Protein AF-A0A7X3MLI5-F1 (afdb_monomer_lite)

Foldseek 3Di:
DDDPVVVVLQVVCAPDDDDRDDDPVSVVVDDDDDDDPVVVVVVVVVVVVVVVVVVVVVVVVVVVVVVVLVCCVCDLVVVDDDPPDDDDDDDDDPCVFKDFFFPAWDPDLVVFFAWFFDFPQPAIDTDPDPDPPVPVFIKTFGAAQKKKAQQVCLLRVRIHGQHPVRHRHMYGPSITIIHGPVVVDDSVSVSSSSRDNVNSVVPPD

Structure (mmCIF, N/CA/C/O backbone):
data_AF-A0A7X3MLI5-F1
#
_entry.id   AF-A0A7X3MLI5-F1
#
loop_
_atom_site.group_PDB
_atom_site.id
_atom_site.type_symbol
_atom_site.label_atom_id
_atom_site.label_alt_id
_atom_site.label_comp_id
_atom_site.label_asym_id
_atom_site.label_entity_id
_atom_site.label_seq_id
_atom_site.pdbx_PDB_ins_code
_atom_site.Cartn_x
_atom_site.Cartn_y
_atom_site.Cartn_z
_atom_site.occupancy
_atom_site.B_iso_or_equiv
_atom_site.auth_seq_id
_atom_site.auth_comp_id
_atom_site.auth_asym_id
_atom_site.auth_atom_id
_atom_site.pdbx_PDB_model_num
ATOM 1 N N . MET A 1 1 ? -9.744 6.515 27.485 1.00 49.81 1 MET A N 1
ATOM 2 C CA . MET A 1 1 ? -8.519 7.129 28.062 1.00 49.81 1 MET A CA 1
ATOM 3 C C . MET A 1 1 ? -8.921 8.015 29.229 1.00 49.81 1 MET A C 1
ATOM 5 O O . MET A 1 1 ? -9.956 8.658 29.139 1.00 49.81 1 MET A O 1
ATOM 9 N N . LEU A 1 2 ? -8.119 8.064 30.294 1.00 66.19 2 LEU A N 1
ATOM 10 C CA . LEU A 1 2 ? -8.339 8.978 31.422 1.00 66.19 2 LEU A CA 1
ATOM 11 C C . LEU A 1 2 ? -8.125 10.436 30.985 1.00 66.19 2 LEU A C 1
ATOM 13 O O . LEU A 1 2 ? -7.271 10.711 30.139 1.00 66.19 2 LEU A O 1
ATOM 17 N N . SER A 1 3 ? -8.886 11.375 31.552 1.00 74.75 3 SER A N 1
ATOM 18 C CA . SER A 1 3 ? -8.759 12.794 31.201 1.00 74.75 3 SER A CA 1
ATOM 19 C C . SER A 1 3 ? -7.379 13.344 31.591 1.00 74.75 3 SER A C 1
ATOM 21 O O . SER A 1 3 ? -6.780 12.926 32.585 1.00 74.75 3 SER A O 1
ATOM 23 N N . LYS A 1 4 ? -6.870 14.332 30.838 1.00 75.94 4 LYS A N 1
ATOM 24 C CA . LYS A 1 4 ? -5.604 15.020 31.170 1.00 75.94 4 LYS A CA 1
ATOM 25 C C . LYS A 1 4 ? -5.640 15.656 32.564 1.00 75.94 4 LYS A C 1
ATOM 27 O O . LYS A 1 4 ? -4.606 15.740 33.219 1.00 75.94 4 LYS A O 1
ATOM 32 N N . TYR A 1 5 ? -6.822 16.087 33.006 1.00 75.94 5 TYR A N 1
ATOM 33 C CA . TYR A 1 5 ? -7.050 16.630 34.342 1.00 75.94 5 TYR A CA 1
ATOM 34 C C . TYR A 1 5 ? -6.842 15.560 35.420 1.00 75.94 5 TYR A C 1
ATOM 36 O O . TYR A 1 5 ? -6.011 15.740 36.308 1.00 75.94 5 TYR A O 1
ATOM 44 N N . PHE A 1 6 ? -7.499 14.403 35.275 1.00 77.56 6 PHE A N 1
ATOM 45 C CA . PHE A 1 6 ? -7.319 13.274 36.186 1.00 77.56 6 PHE A CA 1
ATOM 46 C C . PHE A 1 6 ? -5.865 12.797 36.211 1.00 77.56 6 PHE A C 1
ATOM 48 O O . PHE A 1 6 ? -5.309 12.560 37.277 1.00 77.56 6 PHE A O 1
ATOM 55 N N . TYR A 1 7 ? -5.220 12.715 35.046 1.00 76.38 7 TYR A N 1
ATOM 56 C CA . TYR A 1 7 ? -3.832 12.273 34.942 1.00 76.38 7 TYR A CA 1
ATOM 57 C C . TYR A 1 7 ? -2.850 13.222 35.649 1.00 76.38 7 TYR A C 1
ATOM 59 O O . TYR A 1 7 ? -1.966 12.759 36.365 1.00 76.38 7 TYR A O 1
ATOM 67 N N . LYS A 1 8 ? -3.024 14.547 35.517 1.00 76.75 8 LYS A N 1
ATOM 68 C CA . LYS A 1 8 ? -2.218 15.538 36.253 1.00 76.75 8 LYS A CA 1
ATOM 69 C C . LYS A 1 8 ? -2.418 15.431 37.764 1.00 76.75 8 LYS A C 1
ATOM 71 O O . LYS A 1 8 ? -1.446 15.471 38.511 1.00 76.75 8 LYS A O 1
ATOM 76 N N . GLN A 1 9 ? -3.660 15.256 38.202 1.00 74.94 9 GLN A N 1
ATOM 77 C CA . GLN A 1 9 ? -3.994 15.123 39.616 1.00 74.94 9 GLN A CA 1
ATOM 78 C C . GLN A 1 9 ? -3.431 13.809 40.202 1.00 74.94 9 GLN A C 1
ATOM 80 O O . GLN A 1 9 ? -2.830 13.809 41.271 1.00 74.94 9 GLN A O 1
ATOM 85 N N . ALA A 1 10 ? -3.507 12.706 39.449 1.00 74.44 10 ALA A N 1
ATOM 86 C CA . ALA A 1 10 ? -2.899 11.418 39.787 1.00 74.44 10 ALA A CA 1
ATOM 87 C C . ALA A 1 10 ? -1.369 11.486 39.909 1.00 74.44 10 ALA A C 1
ATOM 89 O O . ALA A 1 10 ? -0.787 10.877 40.805 1.00 74.44 10 ALA A O 1
ATOM 90 N N . GLN A 1 11 ? -0.712 12.235 39.018 1.00 74.00 11 GLN A N 1
ATOM 91 C CA . GLN A 1 11 ? 0.729 12.479 39.089 1.00 74.00 11 GLN A CA 1
ATOM 92 C C . GLN A 1 11 ? 1.110 13.350 40.287 1.00 74.00 11 GLN A C 1
ATOM 94 O O . GLN A 1 11 ? 2.097 13.049 40.946 1.00 74.00 11 GLN A O 1
ATOM 99 N N . ALA A 1 12 ? 0.326 14.385 40.600 1.00 71.19 12 ALA A N 1
ATOM 100 C CA . ALA A 1 12 ? 0.564 15.243 41.759 1.00 71.19 12 ALA A CA 1
ATOM 101 C C . ALA A 1 12 ? 0.444 14.481 43.092 1.00 71.19 12 ALA A C 1
ATOM 103 O O . ALA A 1 12 ? 1.209 14.743 44.016 1.00 71.19 12 ALA A O 1
ATOM 104 N N . CYS A 1 13 ? -0.471 13.509 43.185 1.00 67.75 13 CYS A N 1
ATOM 105 C CA . CYS A 1 13 ? -0.603 12.646 44.363 1.00 67.75 13 CYS A CA 1
ATOM 106 C C . CYS A 1 13 ? 0.516 11.595 44.470 1.00 67.75 13 CYS A C 1
ATOM 108 O O . CYS A 1 13 ? 0.837 11.145 45.567 1.00 67.75 13 CYS A O 1
ATOM 110 N N . SER A 1 14 ? 1.142 11.207 43.355 1.00 66.75 14 SER A N 1
ATOM 111 C CA . SER A 1 14 ? 2.173 10.172 43.351 1.00 66.75 14 SER A CA 1
ATOM 112 C C . SER A 1 14 ? 3.578 10.773 43.429 1.00 66.75 14 SER A C 1
ATOM 114 O O . SER A 1 14 ? 4.184 11.117 42.420 1.00 66.75 14 SER A O 1
ATOM 116 N N . MET A 1 15 ? 4.149 10.844 44.634 1.00 58.06 15 MET A N 1
ATOM 117 C CA . MET A 1 15 ? 5.501 11.381 44.892 1.00 58.06 15 MET A CA 1
ATOM 118 C C . MET A 1 15 ? 6.668 10.549 44.283 1.00 58.06 15 MET A C 1
ATOM 120 O O . MET A 1 15 ? 7.804 10.660 44.740 1.00 58.06 15 MET A O 1
ATOM 124 N N . ARG A 1 16 ? 6.440 9.671 43.288 1.00 57.25 16 ARG A N 1
ATOM 125 C CA . ARG A 1 16 ? 7.463 8.782 42.689 1.00 57.25 16 ARG A CA 1
ATOM 126 C C . ARG A 1 16 ? 7.470 8.832 41.155 1.00 57.25 16 ARG A C 1
ATOM 128 O O . ARG A 1 16 ? 6.443 8.739 40.495 1.00 57.25 16 ARG A O 1
ATOM 135 N N . THR A 1 17 ? 8.671 8.888 40.584 1.00 59.88 17 THR A N 1
ATOM 136 C CA . THR A 1 17 ? 8.993 9.373 39.227 1.00 59.88 17 THR A CA 1
ATOM 137 C C . THR A 1 17 ? 8.806 8.403 38.045 1.00 59.88 17 THR A C 1
ATOM 139 O O . THR A 1 17 ? 9.172 8.770 36.932 1.00 59.88 17 THR A O 1
ATOM 142 N N . LYS A 1 18 ? 8.247 7.189 38.203 1.00 59.50 18 LYS A N 1
ATOM 143 C CA . LYS A 1 18 ? 8.126 6.236 37.063 1.00 59.50 18 LYS A CA 1
ATOM 144 C C . LYS A 1 18 ? 6.767 5.567 36.832 1.00 59.50 18 LYS A C 1
ATOM 146 O O . LYS A 1 18 ? 6.505 5.176 35.702 1.00 59.50 18 LYS A O 1
ATOM 151 N N . MET A 1 19 ? 5.898 5.446 37.836 1.00 62.03 19 MET A N 1
ATOM 152 C CA . MET A 1 19 ? 4.533 4.933 37.647 1.00 62.03 19 MET A CA 1
ATOM 153 C C . MET A 1 19 ? 3.619 5.537 38.722 1.00 62.03 19 MET A C 1
ATOM 155 O O . MET A 1 19 ? 3.811 5.212 39.898 1.00 62.03 19 MET A O 1
ATOM 159 N N . PRO A 1 20 ? 2.662 6.413 38.366 1.00 65.06 20 PRO A N 1
ATOM 160 C CA . PRO A 1 20 ? 1.783 7.022 39.349 1.00 65.06 20 PRO A CA 1
ATOM 161 C C . PRO A 1 20 ? 0.882 5.952 39.979 1.00 65.06 20 PRO A C 1
ATOM 163 O O . PRO A 1 20 ? 0.095 5.299 39.297 1.00 65.06 20 PRO A O 1
ATOM 166 N N . LYS A 1 21 ? 1.025 5.750 41.288 1.00 71.88 21 LYS A N 1
ATOM 167 C CA . LYS A 1 21 ? 0.107 4.967 42.124 1.00 71.88 21 LYS A CA 1
ATOM 168 C C . LYS A 1 21 ? -0.805 5.929 42.879 1.00 71.88 21 LYS A C 1
ATOM 170 O O . LYS A 1 21 ? -0.294 6.882 43.459 1.00 71.88 21 LYS A O 1
ATOM 175 N N . ILE A 1 22 ? -2.106 5.643 42.877 1.00 77.56 22 ILE A N 1
ATOM 176 C CA . ILE A 1 22 ? -3.127 6.332 43.675 1.00 77.56 22 ILE A CA 1
ATOM 177 C C . ILE A 1 22 ? -3.644 5.346 44.725 1.00 77.56 22 ILE A C 1
ATOM 179 O O . ILE A 1 22 ? -4.036 4.230 44.377 1.00 77.56 22 ILE A O 1
ATOM 183 N N . ASN A 1 23 ? -3.654 5.736 45.999 1.00 81.12 23 ASN A N 1
ATOM 184 C CA . ASN A 1 23 ? -4.314 4.963 47.056 1.00 81.12 23 ASN A CA 1
ATOM 185 C C . ASN A 1 23 ? -5.783 5.398 47.255 1.00 81.12 23 ASN A C 1
ATOM 187 O O . ASN A 1 23 ? -6.229 6.429 46.754 1.00 81.12 23 ASN A O 1
ATOM 191 N N . ARG A 1 24 ? -6.569 4.607 48.001 1.00 81.12 24 ARG A N 1
ATOM 192 C CA . ARG A 1 24 ? -8.007 4.872 48.217 1.00 81.12 24 ARG A CA 1
ATOM 193 C C . ARG A 1 24 ? -8.280 6.234 48.868 1.00 81.12 24 ARG A C 1
ATOM 195 O O . ARG A 1 24 ? -9.284 6.860 48.544 1.00 81.12 24 ARG A O 1
ATOM 202 N N . LYS A 1 25 ? -7.403 6.684 49.774 1.00 82.00 25 LYS A N 1
ATOM 203 C CA . LYS A 1 25 ? -7.537 7.984 50.448 1.00 82.00 25 LYS A CA 1
ATOM 204 C C . LYS A 1 25 ? -7.297 9.127 49.467 1.00 82.00 25 LYS A C 1
ATOM 206 O O . LYS A 1 25 ? -8.097 10.047 49.419 1.00 82.00 25 LYS A O 1
ATOM 211 N N . GLU A 1 26 ? -6.248 9.023 48.658 1.00 79.88 26 GLU A N 1
ATOM 212 C CA . GLU A 1 26 ? -5.908 9.987 47.612 1.00 79.88 26 GLU A CA 1
ATOM 213 C C . GLU A 1 26 ? -7.037 10.104 46.596 1.00 79.88 26 GLU A C 1
ATOM 215 O O . GLU A 1 26 ? -7.481 11.217 46.342 1.00 79.88 26 GLU A O 1
ATOM 220 N N . LEU A 1 27 ? -7.569 8.982 46.093 1.00 82.62 27 LEU A N 1
ATOM 221 C CA . LEU A 1 27 ? -8.688 8.979 45.141 1.00 82.62 27 LEU A CA 1
ATOM 222 C C . LEU A 1 27 ? -9.919 9.718 45.689 1.00 82.62 27 LEU A C 1
ATOM 224 O O . LEU A 1 27 ? -10.572 10.454 44.956 1.00 82.62 27 LEU A O 1
ATOM 228 N N . GLY A 1 28 ? -10.204 9.570 46.985 1.00 81.69 28 GLY A N 1
ATOM 229 C CA . GLY A 1 28 ? -11.314 10.258 47.650 1.00 81.69 28 GLY A CA 1
ATOM 230 C C . GLY A 1 28 ? -11.157 11.779 47.751 1.00 81.69 28 GLY A C 1
ATOM 231 O O . GLY A 1 28 ? -12.132 12.463 48.039 1.00 81.69 28 GLY A O 1
ATOM 232 N N . THR A 1 29 ? -9.964 12.329 47.502 1.00 82.69 29 THR A N 1
ATOM 233 C CA . THR A 1 29 ? -9.731 13.787 47.518 1.00 82.69 29 THR A CA 1
ATOM 234 C C . THR A 1 29 ? -9.978 14.457 46.163 1.00 82.69 29 THR A C 1
ATOM 236 O O . THR A 1 29 ? -9.938 15.685 46.060 1.00 82.69 29 THR A O 1
ATOM 239 N N . PHE A 1 30 ? -10.238 13.674 45.110 1.00 82.88 30 PHE A N 1
ATOM 240 C CA . PHE A 1 30 ? -10.459 14.198 43.767 1.00 82.88 30 PHE A CA 1
ATOM 241 C C . PHE A 1 30 ? -11.829 14.868 43.698 1.00 82.88 30 PHE A C 1
ATOM 243 O O . PHE A 1 30 ? -12.868 14.221 43.816 1.00 82.88 30 PHE A O 1
ATOM 250 N N . LYS A 1 31 ? -11.826 16.179 43.459 1.00 81.75 31 LYS A N 1
ATOM 251 C CA . LYS A 1 31 ? -13.051 16.923 43.175 1.00 81.75 31 LYS A CA 1
ATOM 252 C C . LYS A 1 31 ? -13.537 16.565 41.773 1.00 81.75 31 LYS A C 1
ATOM 254 O O . LYS A 1 31 ? -12.777 16.653 40.809 1.00 81.75 31 LYS A O 1
ATOM 259 N N . VAL A 1 32 ? -14.804 16.185 41.673 1.00 83.88 32 VAL A N 1
ATOM 260 C CA . VAL A 1 32 ? -15.495 15.915 40.410 1.00 83.88 32 VAL A CA 1
ATOM 261 C C . VAL A 1 32 ? -16.648 16.897 40.249 1.00 83.88 32 VAL A C 1
ATOM 263 O O . VAL A 1 32 ? -17.282 17.281 41.229 1.00 83.88 32 VAL A O 1
ATOM 266 N N . ILE A 1 33 ? -16.887 17.329 39.013 1.00 85.25 33 ILE A N 1
ATOM 267 C CA . ILE A 1 33 ? -18.057 18.135 38.662 1.00 85.25 33 ILE A CA 1
ATOM 268 C C . ILE A 1 33 ? -19.155 17.146 38.291 1.00 85.25 33 ILE A C 1
ATOM 270 O O . ILE A 1 33 ? -18.956 16.327 37.394 1.00 85.25 33 ILE A O 1
ATOM 274 N N . ILE A 1 34 ? -20.272 17.199 39.010 1.00 89.62 34 ILE A N 1
ATOM 275 C CA . ILE A 1 34 ? -21.405 16.293 38.825 1.00 89.62 34 ILE A CA 1
ATOM 276 C C . ILE A 1 34 ? -22.617 17.146 38.428 1.00 89.62 34 ILE A C 1
ATOM 278 O O . ILE A 1 34 ? -23.068 17.935 39.260 1.00 89.62 34 ILE A O 1
ATOM 282 N N . PRO A 1 35 ? -23.108 17.044 37.178 1.00 92.38 35 PRO A N 1
ATOM 283 C CA . PRO A 1 35 ? -24.344 17.703 36.762 1.00 92.38 35 PRO A CA 1
ATOM 284 C C . PRO A 1 35 ? -25.575 16.970 37.320 1.00 92.38 35 PRO A C 1
ATOM 286 O O . PRO A 1 35 ? -25.447 15.943 37.990 1.00 92.38 35 PRO A O 1
ATOM 289 N N . GLU A 1 36 ? -26.780 17.472 37.054 1.00 96.88 36 GLU A N 1
ATOM 290 C CA . GLU A 1 36 ? -28.019 16.800 37.467 1.00 96.88 36 GLU A CA 1
ATOM 291 C C . GLU A 1 36 ? -28.162 15.412 36.822 1.00 96.88 36 GLU A C 1
ATOM 293 O O . GLU A 1 36 ? -27.619 15.150 35.748 1.00 96.88 36 GLU A O 1
ATOM 298 N N . ILE A 1 37 ? -28.894 14.509 37.483 1.00 96.50 37 ILE A N 1
ATOM 299 C CA . ILE A 1 37 ? -29.013 13.101 37.063 1.00 96.50 37 ILE A CA 1
ATOM 300 C C . ILE A 1 37 ? -29.520 12.991 35.617 1.00 96.50 37 ILE A C 1
ATOM 302 O O . ILE A 1 37 ? -28.946 12.241 34.831 1.00 96.50 37 ILE A O 1
ATOM 306 N N . GLU A 1 38 ? -30.513 13.793 35.227 1.00 97.19 38 GLU A N 1
ATOM 307 C CA . GLU A 1 38 ? -31.037 13.789 33.854 1.00 97.19 38 GLU A CA 1
ATOM 308 C C . GLU A 1 38 ? -29.981 14.171 32.806 1.00 97.19 38 GLU A C 1
ATOM 310 O O . GLU A 1 38 ? -29.957 13.629 31.697 1.00 97.19 38 GLU A O 1
ATOM 315 N N . GLU A 1 39 ? -29.099 15.119 33.131 1.00 95.75 39 GLU A N 1
ATOM 316 C CA . GLU A 1 39 ? -28.009 15.515 32.243 1.00 95.75 39 GLU A CA 1
ATOM 317 C C . GLU A 1 39 ? -26.950 14.408 32.165 1.00 95.75 39 GLU A C 1
ATOM 319 O O . GLU A 1 39 ? -26.476 14.096 31.072 1.00 95.75 39 GLU A O 1
ATOM 324 N N . GLN A 1 40 ? -26.636 13.749 33.286 1.00 95.31 40 GLN A N 1
ATOM 325 C CA . GLN A 1 40 ? -25.733 12.593 33.300 1.00 95.31 40 GLN A CA 1
ATOM 326 C C . GLN A 1 40 ? -26.249 11.459 32.410 1.00 95.31 40 GLN A C 1
ATOM 328 O O . GLN A 1 40 ? -25.479 10.914 31.620 1.00 95.31 40 GLN A O 1
ATOM 333 N N . GLU A 1 41 ? -27.539 11.126 32.493 1.00 96.88 41 GLU A N 1
ATOM 334 C CA . GLU A 1 41 ? -28.160 10.085 31.669 1.00 96.88 41 GLU A CA 1
ATOM 335 C C . GLU A 1 41 ? -28.108 10.436 30.179 1.00 96.88 41 GLU A C 1
ATOM 337 O O . GLU A 1 41 ? -27.726 9.599 29.359 1.00 96.88 41 GLU A O 1
ATOM 342 N N . LYS A 1 42 ? -28.409 11.691 29.816 1.00 97.19 42 LYS A N 1
ATOM 343 C CA . LYS A 1 42 ? -28.311 12.173 28.427 1.00 97.19 42 LYS A CA 1
ATOM 344 C C . LYS A 1 42 ? -26.876 12.128 27.903 1.00 97.19 42 LYS A C 1
ATOM 346 O O . LYS A 1 42 ? -26.657 11.690 26.771 1.00 97.19 42 LYS A O 1
ATOM 351 N N . ILE A 1 43 ? -25.900 12.553 28.710 1.00 95.50 43 ILE A N 1
ATOM 352 C CA . ILE A 1 43 ? -24.474 12.473 28.364 1.00 95.50 43 ILE A CA 1
ATOM 353 C C . ILE A 1 43 ? -24.066 11.010 28.177 1.00 95.50 43 ILE A C 1
ATOM 355 O O . ILE A 1 43 ? -23.449 10.681 27.164 1.00 95.50 43 ILE A O 1
ATOM 359 N N . ASN A 1 44 ? -24.435 10.131 29.112 1.00 95.81 44 ASN A N 1
ATOM 360 C CA . ASN A 1 44 ? -24.099 8.714 29.049 1.00 95.81 44 ASN A CA 1
ATOM 361 C C . ASN A 1 44 ? -24.695 8.054 27.802 1.00 95.81 44 ASN A C 1
ATOM 363 O O . ASN A 1 44 ? -23.964 7.452 27.025 1.00 95.81 44 ASN A O 1
ATOM 367 N N . MET A 1 45 ? -25.987 8.263 27.537 1.00 97.25 45 MET A N 1
ATOM 368 C CA . MET A 1 45 ? -26.662 7.747 26.344 1.00 97.25 45 MET A CA 1
ATOM 369 C C . MET A 1 45 ? -25.990 8.229 25.048 1.00 97.25 45 MET A C 1
ATOM 371 O O . MET A 1 45 ? -25.825 7.457 24.099 1.00 97.25 45 MET A O 1
ATOM 375 N N . CYS A 1 46 ? -25.579 9.499 24.995 1.00 97.06 46 CYS A N 1
ATOM 376 C CA . CYS A 1 46 ? -24.843 10.045 23.858 1.00 97.06 46 CYS A CA 1
ATOM 377 C C . CYS A 1 46 ? -23.501 9.318 23.664 1.00 97.06 46 CYS A C 1
ATOM 379 O O . CYS A 1 46 ? -23.217 8.836 22.566 1.00 97.06 46 CYS A O 1
ATOM 381 N N . LEU A 1 47 ? -22.701 9.177 24.725 1.00 96.69 47 LEU A N 1
ATOM 382 C CA . LEU A 1 47 ? -21.400 8.502 24.673 1.00 96.69 47 LEU A CA 1
ATOM 383 C C . LEU A 1 47 ? -21.528 7.013 24.322 1.00 96.69 47 LEU A C 1
ATOM 385 O O . LEU A 1 47 ? -20.824 6.543 23.431 1.00 96.69 47 LEU A O 1
ATOM 389 N N . GLU A 1 48 ? -22.479 6.299 24.926 1.00 97.19 48 GLU A N 1
ATOM 390 C CA . GLU A 1 48 ? -22.781 4.898 24.607 1.00 97.19 48 GLU A CA 1
ATOM 391 C C . GLU A 1 48 ? -23.179 4.719 23.138 1.00 97.19 48 GLU A C 1
ATOM 393 O O . GLU A 1 48 ? -22.775 3.756 22.479 1.00 97.19 48 GLU A O 1
ATOM 398 N N . THR A 1 49 ? -23.939 5.672 22.590 1.00 97.62 49 THR A N 1
ATOM 399 C CA . THR A 1 49 ? -24.305 5.669 21.171 1.00 97.62 49 THR A CA 1
ATOM 400 C C . THR A 1 49 ? -23.061 5.769 20.287 1.00 97.62 49 THR A C 1
ATOM 402 O O . THR A 1 49 ? -22.926 5.000 19.332 1.00 97.62 49 THR A O 1
ATOM 405 N N . TYR A 1 50 ? -22.121 6.661 20.608 1.00 97.81 50 TYR A N 1
ATOM 406 C CA . TYR A 1 50 ? -20.866 6.785 19.861 1.00 97.81 50 TYR A CA 1
ATOM 407 C C . TYR A 1 50 ? -19.967 5.555 20.004 1.00 97.81 50 TYR A C 1
ATOM 409 O O . TYR A 1 50 ? -19.419 5.095 19.000 1.00 97.81 50 TYR A O 1
ATOM 417 N N . ASP A 1 51 ? -19.867 4.971 21.198 1.00 97.56 51 ASP A N 1
ATOM 418 C CA . ASP A 1 51 ? -19.117 3.730 21.410 1.00 97.56 51 ASP A CA 1
ATOM 419 C C . ASP A 1 51 ? -19.691 2.586 20.563 1.00 97.56 51 ASP A C 1
ATOM 421 O O . ASP A 1 51 ? -18.948 1.852 19.902 1.00 97.56 51 ASP A O 1
ATOM 425 N N . ARG A 1 52 ? -21.024 2.478 20.480 1.00 97.62 52 ARG A N 1
ATOM 426 C CA . ARG A 1 52 ? -21.692 1.509 19.603 1.00 97.62 52 ARG A CA 1
ATOM 427 C C . ARG A 1 52 ? -21.405 1.773 18.125 1.00 97.62 52 ARG A C 1
ATOM 429 O O . ARG A 1 52 ? -21.188 0.824 17.370 1.00 97.62 52 ARG A O 1
ATOM 436 N N . ILE A 1 53 ? -21.388 3.035 17.695 1.00 97.81 53 ILE A N 1
ATOM 437 C CA . ILE A 1 53 ? -21.041 3.404 16.314 1.00 97.81 53 ILE A CA 1
ATOM 438 C C . ILE A 1 53 ? -19.603 2.982 15.990 1.00 97.81 53 ILE A C 1
ATOM 440 O O . ILE A 1 53 ? -19.382 2.375 14.943 1.00 97.81 53 ILE A O 1
ATOM 444 N N . ILE A 1 54 ? -18.642 3.242 16.882 1.00 97.88 54 ILE A N 1
ATOM 445 C CA . ILE A 1 54 ? -17.238 2.840 16.704 1.00 97.88 54 ILE A CA 1
ATOM 446 C C . ILE A 1 54 ? -17.138 1.319 16.537 1.00 97.88 54 ILE A C 1
ATOM 448 O O . ILE A 1 54 ? -16.567 0.850 15.554 1.00 97.88 54 ILE A O 1
ATOM 452 N N . GLN A 1 55 ? -17.781 0.546 17.417 1.00 97.75 55 GLN A N 1
ATOM 453 C CA . GLN A 1 55 ? -17.789 -0.919 17.326 1.00 97.75 55 GLN A CA 1
ATOM 454 C C . GLN A 1 55 ? -18.383 -1.427 16.002 1.00 97.75 55 GLN A C 1
ATOM 456 O O . GLN A 1 55 ? -17.852 -2.354 15.385 1.00 97.75 55 GLN A O 1
ATOM 461 N N . LEU A 1 56 ? -19.481 -0.820 15.537 1.00 98.12 56 LEU A N 1
ATOM 462 C CA . LEU A 1 56 ? -20.099 -1.175 14.257 1.00 98.12 56 LEU A CA 1
ATOM 463 C C . LEU A 1 56 ? -19.190 -0.841 13.067 1.00 98.12 56 LEU A C 1
ATOM 465 O O . LEU A 1 56 ? -19.126 -1.620 12.112 1.00 98.12 56 LEU A O 1
ATOM 469 N N . LEU A 1 57 ? -18.482 0.289 13.115 1.00 98.12 57 LEU A N 1
ATOM 470 C CA . LEU A 1 57 ? -17.520 0.679 12.085 1.00 98.12 57 LEU A CA 1
ATOM 471 C C . LEU A 1 57 ? -16.315 -0.263 12.047 1.00 98.12 57 LEU A C 1
ATOM 473 O O . LEU A 1 57 ? -15.922 -0.676 10.956 1.00 98.12 57 LEU A O 1
ATOM 477 N N . ASP A 1 58 ? -15.785 -0.660 13.203 1.00 97.50 58 ASP A N 1
ATOM 478 C CA . ASP A 1 58 ? -14.682 -1.620 13.295 1.00 97.50 58 ASP A CA 1
ATOM 479 C C . ASP A 1 58 ? -15.080 -2.986 12.727 1.00 97.50 58 ASP A C 1
ATOM 481 O O . ASP A 1 58 ? -14.358 -3.558 11.904 1.00 97.50 58 ASP A O 1
ATOM 485 N N . LYS A 1 59 ? -16.279 -3.477 13.071 1.00 97.75 59 LYS A N 1
ATOM 486 C CA . LYS A 1 59 ? -16.825 -4.709 12.487 1.00 97.75 59 LYS A CA 1
ATOM 487 C C . LYS A 1 59 ? -16.971 -4.595 10.969 1.00 97.75 59 LYS A C 1
ATOM 489 O O . LYS A 1 59 ? -16.537 -5.478 10.234 1.00 97.75 59 LYS A O 1
ATOM 494 N N . LYS A 1 60 ? -17.533 -3.485 10.481 1.00 98.00 60 LYS A N 1
ATOM 495 C CA . LYS A 1 60 ? -17.703 -3.240 9.041 1.00 98.00 60 LYS A CA 1
ATOM 496 C C . LYS A 1 60 ? -16.359 -3.177 8.312 1.00 98.00 60 LYS A C 1
ATOM 498 O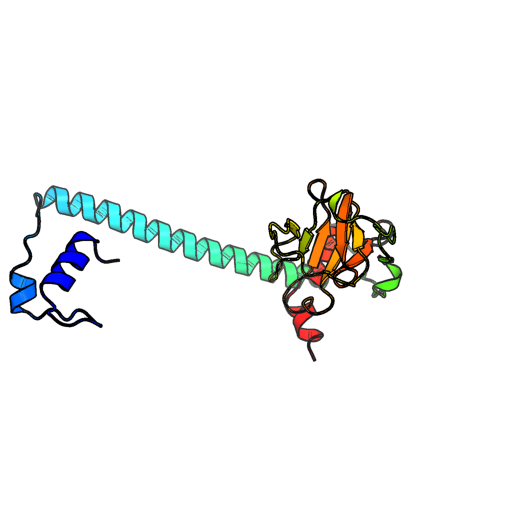 O . LYS A 1 60 ? -16.252 -3.672 7.190 1.00 98.00 60 LYS A O 1
ATOM 503 N N . LEU A 1 61 ? -15.338 -2.580 8.925 1.00 97.00 61 LEU A N 1
ATOM 504 C CA . LEU A 1 61 ? -13.988 -2.524 8.374 1.00 97.00 61 LEU A CA 1
ATOM 505 C C . LEU A 1 61 ? -13.392 -3.928 8.224 1.00 97.00 61 LEU A C 1
ATOM 507 O O . LEU A 1 61 ? -12.816 -4.235 7.177 1.00 97.00 61 LEU A O 1
ATOM 511 N N . GLU A 1 62 ? -13.552 -4.778 9.237 1.00 96.62 62 GLU A N 1
ATOM 512 C CA . GLU A 1 62 ? -13.081 -6.161 9.192 1.00 96.62 62 GLU A CA 1
ATOM 513 C C . GLU A 1 62 ? -13.823 -6.982 8.127 1.00 96.62 62 GLU A C 1
ATOM 515 O O . GLU A 1 62 ? -13.181 -7.617 7.287 1.00 96.62 62 GLU A O 1
ATOM 520 N N . ASP A 1 63 ? -15.151 -6.868 8.048 1.00 97.12 63 ASP A N 1
ATOM 521 C CA . ASP A 1 63 ? -15.957 -7.534 7.016 1.00 97.12 63 ASP A CA 1
ATOM 522 C C . ASP A 1 63 ? -15.501 -7.148 5.597 1.00 97.12 63 ASP A C 1
ATOM 524 O O . ASP A 1 63 ? -15.390 -7.993 4.704 1.00 97.12 63 ASP A O 1
ATOM 528 N N . VAL A 1 64 ? -15.208 -5.863 5.364 1.00 97.06 64 VAL A N 1
ATOM 529 C CA . VAL A 1 64 ? -14.708 -5.375 4.068 1.00 97.06 64 VAL A CA 1
ATOM 530 C C . VAL A 1 64 ? -13.317 -5.934 3.763 1.00 97.06 64 VAL A C 1
ATOM 532 O O . VAL A 1 64 ? -13.056 -6.340 2.626 1.00 97.06 64 VAL A O 1
ATOM 535 N N . ARG A 1 65 ? -12.420 -6.004 4.755 1.00 93.06 65 ARG A N 1
ATOM 536 C CA . ARG A 1 65 ? -11.082 -6.597 4.588 1.00 93.06 65 ARG A CA 1
ATOM 537 C C . ARG A 1 65 ? -11.164 -8.078 4.233 1.00 93.06 65 ARG A C 1
ATOM 539 O O . ARG A 1 65 ? -10.484 -8.514 3.301 1.00 93.06 65 ARG A O 1
ATOM 546 N N . GLN A 1 66 ? -12.025 -8.830 4.913 1.00 93.31 66 GLN A N 1
ATOM 547 C CA . GLN A 1 66 ? -12.245 -10.248 4.638 1.00 93.31 66 GLN A CA 1
ATOM 548 C C . GLN A 1 66 ? -12.844 -10.469 3.250 1.00 93.31 66 GLN A C 1
ATOM 550 O O . GLN A 1 66 ? -12.324 -11.285 2.488 1.00 93.31 66 GLN A O 1
ATOM 555 N N . LYS A 1 67 ? -13.859 -9.685 2.865 1.00 94.75 67 LYS A N 1
ATOM 556 C CA . LYS A 1 67 ? -14.435 -9.724 1.511 1.00 94.75 67 LYS A CA 1
ATOM 557 C C . LYS A 1 67 ? -13.389 -9.430 0.441 1.00 94.75 67 LYS A C 1
ATOM 559 O O . LYS A 1 67 ? -13.306 -10.168 -0.535 1.00 94.75 67 LYS A O 1
ATOM 564 N N . LYS A 1 68 ? -12.550 -8.405 0.632 1.00 91.75 68 LYS A N 1
ATOM 565 C CA . LYS A 1 68 ? -11.449 -8.090 -0.292 1.00 91.75 68 LYS A CA 1
ATOM 566 C C . LYS A 1 68 ? -10.482 -9.266 -0.430 1.00 91.75 68 LYS A C 1
ATOM 568 O O . LYS A 1 68 ? -10.122 -9.619 -1.550 1.00 91.75 68 LYS A O 1
ATOM 573 N N . LYS A 1 69 ? -10.070 -9.873 0.688 1.00 89.50 69 LYS A N 1
ATOM 574 C CA . LYS A 1 69 ? -9.168 -11.034 0.686 1.00 89.50 69 LYS A CA 1
ATOM 575 C C . LYS A 1 69 ? -9.793 -12.222 -0.044 1.00 89.50 69 LYS A C 1
ATOM 577 O O . LYS A 1 69 ? -9.153 -12.798 -0.917 1.00 89.50 69 LYS A O 1
ATOM 582 N N . TRP A 1 70 ? -11.045 -12.546 0.270 1.00 90.88 70 TRP A N 1
ATOM 583 C CA . TRP A 1 70 ? -11.780 -13.626 -0.381 1.00 90.88 70 TRP A CA 1
ATOM 584 C C . TRP A 1 70 ? -11.920 -13.384 -1.889 1.00 90.88 70 TRP A C 1
ATOM 586 O O . TRP A 1 70 ? -11.629 -14.279 -2.680 1.00 90.88 70 TRP A O 1
ATOM 596 N N . LEU A 1 71 ? -12.285 -12.168 -2.306 1.00 92.12 71 LEU A N 1
ATOM 597 C CA . LEU A 1 71 ? -12.375 -11.802 -3.721 1.00 92.12 71 LEU A CA 1
ATOM 598 C C . LEU A 1 71 ? -11.028 -11.947 -4.425 1.00 92.12 71 LEU A C 1
ATOM 600 O O . LEU A 1 71 ? -10.975 -12.557 -5.486 1.00 92.12 71 LEU A O 1
ATOM 604 N N . ALA A 1 72 ? -9.940 -11.450 -3.833 1.00 90.06 72 ALA A N 1
ATOM 605 C CA . ALA A 1 72 ? -8.605 -11.595 -4.407 1.00 90.06 72 ALA A CA 1
ATOM 606 C C . ALA A 1 72 ? -8.227 -13.075 -4.574 1.00 90.06 72 ALA A C 1
ATOM 608 O O . ALA A 1 72 ? -7.814 -13.479 -5.656 1.00 90.06 72 ALA A O 1
ATOM 609 N N . GLN A 1 73 ? -8.455 -13.902 -3.550 1.00 87.50 73 GLN A N 1
ATOM 610 C CA . GLN A 1 73 ? -8.173 -15.338 -3.607 1.00 87.50 73 GLN A CA 1
ATOM 611 C C . GLN A 1 73 ? -9.026 -16.086 -4.632 1.00 87.50 73 GLN A C 1
ATOM 613 O O . GLN A 1 73 ? -8.565 -17.090 -5.160 1.00 87.50 73 GLN A O 1
ATOM 618 N N . ASN A 1 74 ? -10.245 -15.631 -4.925 1.00 89.75 74 ASN A N 1
ATOM 619 C CA . ASN A 1 74 ? -11.115 -16.282 -5.905 1.00 89.75 74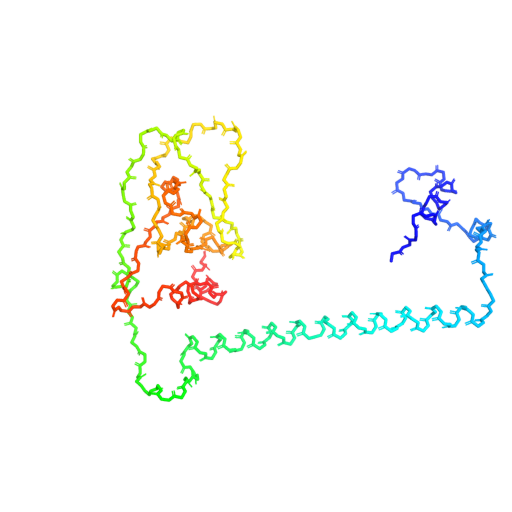 ASN A CA 1
ATOM 620 C C . ASN A 1 74 ? -10.875 -15.784 -7.336 1.00 89.75 74 ASN A C 1
ATOM 622 O O . ASN A 1 74 ? -10.881 -16.583 -8.267 1.00 89.75 74 ASN A O 1
ATOM 626 N N . LEU A 1 75 ? -10.676 -14.477 -7.515 1.00 91.44 75 LEU A N 1
ATOM 627 C CA . LEU A 1 75 ? -10.534 -13.856 -8.831 1.00 91.44 75 LEU A CA 1
ATOM 628 C C . LEU A 1 75 ? -9.113 -13.997 -9.380 1.00 91.44 75 LEU A C 1
ATOM 630 O O . LEU A 1 75 ? -8.953 -14.280 -10.561 1.00 91.44 75 LEU A O 1
ATOM 634 N N . LEU A 1 76 ? -8.082 -13.842 -8.540 1.00 89.06 76 LEU A N 1
ATOM 635 C CA . LEU A 1 76 ? -6.681 -13.913 -8.981 1.00 89.06 76 LEU A CA 1
ATOM 636 C C . LEU A 1 76 ? -6.144 -15.330 -9.147 1.00 89.06 76 LEU A C 1
ATOM 638 O O . LEU A 1 76 ? -5.029 -15.507 -9.618 1.00 89.06 76 LEU A O 1
ATOM 642 N N . THR A 1 77 ? -6.905 -16.335 -8.737 1.00 83.94 77 THR A N 1
ATOM 643 C CA . THR A 1 77 ? -6.580 -17.747 -8.977 1.00 83.94 77 THR A CA 1
ATOM 644 C C . THR A 1 77 ? -7.416 -18.332 -10.110 1.00 83.94 77 THR A C 1
ATOM 646 O O . THR A 1 77 ? -7.221 -19.482 -10.484 1.00 83.94 77 THR A O 1
ATOM 649 N N . GLY A 1 78 ? -8.380 -17.569 -10.633 1.00 85.00 78 GLY A N 1
ATOM 650 C CA . GLY A 1 78 ? -9.353 -18.061 -11.599 1.00 85.00 78 GLY A CA 1
ATOM 651 C C . GLY A 1 78 ? -10.416 -19.005 -11.021 1.00 85.00 78 GLY A C 1
ATOM 652 O O . GLY A 1 78 ? -11.270 -19.440 -11.791 1.00 85.00 78 GLY A O 1
ATOM 653 N N . ASN A 1 79 ? -10.427 -19.280 -9.705 1.00 86.19 79 ASN A N 1
ATOM 654 C CA . ASN A 1 79 ? -11.443 -20.113 -9.035 1.00 86.19 79 ASN A CA 1
ATOM 655 C C . ASN A 1 79 ? -12.871 -19.606 -9.277 1.00 86.19 79 ASN A C 1
ATOM 657 O O . ASN A 1 79 ? -13.810 -20.388 -9.414 1.00 86.19 79 ASN A O 1
ATOM 661 N N . ARG A 1 80 ? -13.042 -18.281 -9.326 1.00 89.00 80 ARG A N 1
ATOM 662 C CA . ARG A 1 80 ? -14.257 -17.637 -9.828 1.00 89.00 80 ARG A CA 1
ATOM 663 C C . ARG A 1 80 ? -13.896 -16.694 -10.956 1.00 89.00 80 ARG A C 1
ATOM 665 O O . ARG A 1 80 ? -12.893 -15.985 -10.902 1.00 89.00 80 ARG A O 1
ATOM 672 N N . ARG A 1 81 ? -14.757 -16.662 -11.966 1.00 89.75 81 ARG A N 1
ATOM 673 C CA . ARG A 1 81 ? -14.616 -15.801 -13.137 1.00 89.75 81 ARG A CA 1
ATOM 674 C C . ARG A 1 81 ? -15.725 -14.763 -13.139 1.00 89.75 81 ARG A C 1
ATOM 676 O O . ARG A 1 81 ? -16.819 -15.009 -12.634 1.00 89.75 81 ARG A O 1
ATOM 683 N N . LEU A 1 82 ? -15.418 -13.592 -13.684 1.00 92.12 82 LEU A N 1
ATOM 684 C CA . LEU A 1 82 ? -16.441 -12.602 -13.992 1.00 92.12 82 LEU A CA 1
ATOM 685 C C . LEU A 1 82 ? -17.350 -13.146 -15.105 1.00 92.12 82 LEU A C 1
ATOM 687 O O . LEU A 1 82 ? -16.935 -13.996 -15.898 1.00 92.12 82 LEU A O 1
ATOM 691 N N . LEU A 1 83 ? -18.590 -12.664 -15.152 1.00 92.25 83 LEU A N 1
ATOM 692 C CA . LEU A 1 83 ? -19.562 -13.087 -16.157 1.00 92.25 83 LEU A CA 1
ATOM 693 C C . LEU A 1 83 ? -19.025 -12.805 -17.573 1.00 92.25 83 LEU A C 1
ATOM 695 O O . LEU A 1 83 ? -18.474 -11.734 -17.817 1.00 92.25 83 LEU A O 1
ATOM 699 N N . GLY A 1 84 ? -19.166 -13.770 -18.484 1.00 92.38 84 GLY A N 1
ATOM 700 C CA . GLY A 1 84 ? -18.673 -13.676 -19.864 1.00 92.38 84 GLY A CA 1
ATOM 701 C C . GLY A 1 84 ? -17.215 -14.110 -20.075 1.00 92.38 84 GLY A C 1
ATOM 702 O O . GLY A 1 84 ? -16.762 -14.169 -21.215 1.00 92.38 84 GLY A O 1
ATOM 703 N N . PHE A 1 85 ? -16.471 -14.460 -19.018 1.00 91.38 85 PHE A N 1
ATOM 704 C CA . PHE A 1 85 ? -15.081 -14.918 -19.131 1.00 91.38 85 PHE A CA 1
ATOM 705 C C . PHE A 1 85 ? -14.964 -16.433 -18.945 1.00 91.38 85 PHE A C 1
ATOM 707 O O . PHE A 1 85 ? -14.943 -16.929 -17.819 1.00 91.38 85 PHE A O 1
ATOM 714 N N . HIS A 1 86 ? -14.810 -17.159 -20.054 1.00 86.88 86 HIS A N 1
ATOM 715 C CA . HIS A 1 86 ? -14.802 -18.630 -20.061 1.00 86.88 86 HIS A CA 1
ATOM 716 C C . HIS A 1 86 ? -13.449 -19.252 -20.432 1.00 86.88 86 HIS A C 1
ATOM 718 O O . HIS A 1 86 ? -13.202 -20.415 -20.125 1.00 86.88 86 HIS A O 1
ATOM 724 N N . SER A 1 87 ? -12.544 -18.487 -21.048 1.00 87.69 87 SER A N 1
ATOM 725 C CA . SER A 1 87 ? -11.237 -18.995 -21.473 1.00 87.69 87 SER A CA 1
ATOM 726 C C . SER A 1 87 ? -10.359 -19.391 -20.285 1.00 87.69 87 SER A C 1
ATOM 728 O O . SER A 1 87 ? -10.276 -18.664 -19.283 1.00 87.69 87 SER A O 1
ATOM 730 N N . ALA A 1 88 ? -9.661 -20.521 -20.414 1.00 87.25 88 ALA A N 1
ATOM 731 C CA . ALA A 1 88 ? -8.664 -20.959 -19.444 1.00 87.25 88 ALA A CA 1
ATOM 732 C C . ALA A 1 88 ? -7.539 -19.922 -19.308 1.00 87.25 88 ALA A C 1
ATOM 734 O O . ALA A 1 88 ? -7.169 -19.248 -20.274 1.00 87.25 88 ALA A O 1
ATOM 735 N N . TRP A 1 89 ? -7.012 -19.779 -18.093 1.00 90.38 89 TRP A N 1
ATOM 736 C CA . TRP A 1 89 ? -5.823 -18.966 -17.864 1.00 90.38 89 TRP A CA 1
ATOM 737 C C . TRP A 1 89 ? -4.596 -19.675 -18.420 1.00 90.38 89 TRP A C 1
ATOM 739 O O . TRP A 1 89 ? -4.508 -20.900 -18.386 1.00 90.38 89 TRP A O 1
ATOM 749 N N . LYS A 1 90 ? -3.658 -18.886 -18.942 1.00 90.00 90 LYS A N 1
ATOM 750 C CA . LYS A 1 90 ? -2.375 -19.373 -19.439 1.00 90.00 90 LYS A CA 1
ATOM 751 C C . LYS A 1 90 ? -1.292 -18.962 -18.457 1.00 90.00 90 LYS A C 1
ATOM 753 O O . LYS A 1 90 ? -1.235 -17.799 -18.059 1.00 90.00 90 LYS A O 1
ATOM 758 N N . GLU A 1 91 ? -0.437 -19.904 -18.087 1.00 90.19 91 GLU A N 1
ATOM 759 C CA . GLU A 1 91 ? 0.788 -19.582 -17.366 1.00 90.19 91 GLU A CA 1
ATOM 760 C C . GLU A 1 91 ? 1.799 -18.976 -18.342 1.00 90.19 91 GLU A C 1
ATOM 762 O O . GLU A 1 91 ? 2.013 -19.495 -19.437 1.00 90.19 91 GLU A O 1
ATOM 767 N N . VAL A 1 92 ? 2.395 -17.851 -17.953 1.00 92.62 92 VAL A N 1
ATOM 768 C CA . VAL A 1 92 ? 3.387 -17.112 -18.745 1.00 92.62 92 VAL A CA 1
ATOM 769 C C . VAL A 1 92 ? 4.543 -16.703 -17.843 1.00 92.62 92 VAL A C 1
ATOM 771 O O . VAL A 1 92 ? 4.362 -16.539 -16.630 1.00 92.62 92 VAL A O 1
ATOM 774 N N . PHE A 1 93 ? 5.738 -16.510 -18.402 1.00 93.31 93 PHE A N 1
ATOM 775 C CA . PHE A 1 93 ? 6.838 -15.968 -17.613 1.00 93.31 93 PHE A CA 1
ATOM 776 C C . PHE A 1 93 ? 6.708 -14.449 -17.497 1.00 93.31 93 PHE A C 1
ATOM 778 O O . PHE A 1 93 ? 6.283 -13.769 -18.425 1.00 93.31 93 PHE A O 1
ATOM 785 N N . ILE A 1 94 ? 7.155 -13.883 -16.369 1.00 92.62 94 ILE A N 1
ATOM 786 C CA . ILE A 1 94 ? 7.145 -12.422 -16.170 1.00 92.62 94 ILE A CA 1
ATOM 787 C C . ILE A 1 94 ? 7.905 -11.708 -17.298 1.00 92.62 94 ILE A C 1
ATOM 789 O O . ILE A 1 94 ? 7.433 -10.694 -17.794 1.00 92.62 94 ILE A O 1
ATOM 793 N N . LYS A 1 95 ? 9.034 -12.268 -17.756 1.00 94.31 95 LYS A N 1
ATOM 794 C CA . LYS A 1 95 ? 9.832 -11.727 -18.873 1.00 94.31 95 LYS A CA 1
ATOM 795 C C . LYS A 1 95 ? 9.057 -11.609 -20.197 1.00 94.31 95 LYS A C 1
ATOM 797 O O . LYS A 1 95 ? 9.479 -10.856 -21.067 1.00 94.31 95 LYS A O 1
ATOM 802 N N . ASP A 1 96 ? 7.966 -12.360 -20.350 1.00 94.88 96 ASP A N 1
ATOM 803 C CA . ASP A 1 96 ? 7.141 -12.343 -21.559 1.00 94.88 96 ASP A CA 1
ATOM 804 C C . ASP A 1 96 ? 6.108 -11.206 -21.503 1.00 94.88 96 ASP A C 1
ATOM 806 O O . ASP A 1 96 ? 5.657 -10.735 -22.541 1.00 94.88 96 ASP A O 1
ATOM 810 N N . VAL A 1 97 ? 5.763 -10.725 -20.299 1.00 96.31 97 VAL A N 1
ATOM 811 C CA . VAL A 1 97 ? 4.760 -9.665 -20.071 1.00 96.31 97 VAL A CA 1
ATOM 812 C C . VAL A 1 97 ? 5.362 -8.332 -19.626 1.00 96.31 97 VAL A C 1
ATOM 814 O O . VAL A 1 97 ? 4.660 -7.323 -19.596 1.00 96.31 97 VAL A O 1
ATOM 817 N N . VAL A 1 98 ? 6.655 -8.292 -19.296 1.00 96.75 98 VAL A N 1
ATOM 818 C CA . VAL A 1 98 ? 7.380 -7.048 -19.010 1.00 96.75 98 VAL A CA 1
ATOM 819 C C . VAL A 1 98 ? 8.665 -6.947 -19.821 1.00 96.75 98 VAL A C 1
ATOM 821 O O . VAL A 1 98 ? 9.275 -7.949 -20.188 1.00 96.75 98 VAL A O 1
ATOM 824 N N . SER A 1 99 ? 9.109 -5.724 -20.069 1.00 96.25 99 SER A N 1
ATOM 825 C CA . SER A 1 99 ? 10.468 -5.405 -20.499 1.00 96.25 99 SER A CA 1
ATOM 826 C C . SER A 1 99 ? 11.172 -4.578 -19.428 1.00 96.25 99 SER A C 1
ATOM 828 O O . SER A 1 99 ? 10.555 -4.111 -18.469 1.00 96.25 99 SER A O 1
ATOM 830 N N . GLU A 1 100 ? 12.480 -4.387 -19.574 1.00 95.38 100 GLU A N 1
ATOM 831 C CA . GLU A 1 100 ? 13.199 -3.428 -18.737 1.00 95.38 100 GLU A CA 1
ATOM 832 C C . GLU A 1 100 ? 12.580 -2.032 -18.900 1.00 95.38 100 GLU A C 1
ATOM 834 O O . GLU A 1 100 ? 12.217 -1.632 -20.009 1.00 95.38 100 GLU A O 1
ATOM 839 N N . GLY A 1 101 ? 12.425 -1.316 -17.787 1.00 94.31 101 GLY A N 1
ATOM 840 C CA . GLY A 1 101 ? 12.004 0.082 -17.802 1.00 94.31 101 GLY A CA 1
ATOM 841 C C . GLY A 1 101 ? 13.130 1.009 -18.265 1.00 94.31 101 GLY A C 1
ATOM 842 O O . GLY A 1 101 ? 14.190 0.573 -18.719 1.00 94.31 101 GLY A O 1
ATOM 843 N N . SER A 1 102 ? 12.922 2.313 -18.099 1.00 92.88 102 SER A N 1
ATOM 844 C CA . SER A 1 102 ? 13.852 3.352 -18.532 1.00 92.88 102 SER A CA 1
ATOM 845 C C . SER A 1 102 ? 15.275 3.119 -18.015 1.00 92.88 102 SER A C 1
ATOM 847 O O . SER A 1 102 ? 15.511 2.902 -16.817 1.00 92.88 102 SER A O 1
ATOM 849 N N . LYS A 1 103 ? 16.223 3.216 -18.952 1.00 92.50 103 LYS A N 1
ATOM 850 C CA . LYS A 1 103 ? 17.674 3.204 -18.728 1.00 92.50 103 LYS A CA 1
ATOM 851 C C . LYS A 1 103 ? 18.305 4.580 -18.952 1.00 92.50 103 LYS A C 1
ATOM 853 O O . LYS A 1 103 ? 19.526 4.684 -19.061 1.00 92.50 103 LYS A O 1
ATOM 858 N N . GLU A 1 104 ? 17.491 5.633 -19.001 1.00 95.56 104 GLU A N 1
ATOM 859 C CA . GLU A 1 104 ? 17.949 7.012 -19.165 1.00 95.56 104 GLU A CA 1
ATOM 860 C C . GLU A 1 1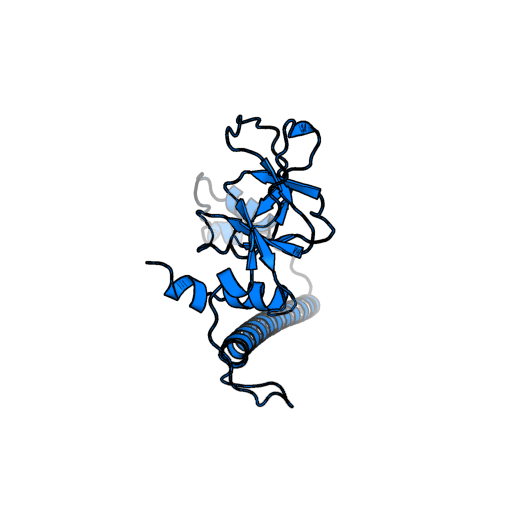04 ? 18.707 7.461 -17.910 1.00 95.56 104 GLU A C 1
ATOM 862 O O . GLU A 1 104 ? 18.107 7.783 -16.881 1.00 95.56 104 GLU A O 1
ATOM 867 N N . ARG A 1 105 ? 20.041 7.388 -17.966 1.00 94.38 105 ARG A N 1
ATOM 868 C CA . ARG A 1 105 ? 20.923 7.691 -16.835 1.00 94.38 105 ARG A CA 1
ATOM 869 C C . ARG A 1 105 ? 20.999 9.196 -16.604 1.00 94.38 105 ARG A C 1
ATOM 871 O O . ARG A 1 105 ? 21.179 9.967 -17.539 1.00 94.38 105 ARG A O 1
ATOM 878 N N . VAL A 1 106 ? 20.972 9.594 -15.338 1.00 92.75 106 VAL A N 1
ATOM 879 C CA . VAL A 1 106 ? 21.101 10.991 -14.919 1.00 92.75 106 VAL A CA 1
ATOM 880 C C . VAL A 1 106 ? 22.523 11.270 -14.442 1.00 92.75 106 VAL A C 1
ATOM 882 O O . VAL A 1 106 ? 23.017 10.598 -13.535 1.00 92.75 106 VAL A O 1
ATOM 885 N N . ALA A 1 107 ? 23.177 12.255 -15.065 1.00 89.50 107 ALA A N 1
ATOM 886 C CA . ALA A 1 107 ? 24.516 12.709 -14.688 1.00 89.50 107 ALA A CA 1
ATOM 887 C C . ALA A 1 107 ? 24.475 13.619 -13.450 1.00 89.50 107 ALA A C 1
ATOM 889 O O . ALA A 1 107 ? 25.142 13.332 -12.458 1.00 89.50 107 ALA A O 1
ATOM 890 N N . ASP A 1 108 ? 23.641 14.666 -13.480 1.00 89.19 108 ASP A N 1
ATOM 891 C CA . ASP A 1 108 ? 23.416 15.554 -12.338 1.00 89.19 108 ASP A CA 1
ATOM 892 C C . ASP A 1 108 ? 22.047 15.300 -11.697 1.00 89.19 108 ASP A C 1
ATOM 894 O O . ASP A 1 108 ? 20.995 15.710 -12.191 1.00 89.19 108 ASP A O 1
ATOM 898 N N . THR A 1 109 ? 22.063 14.609 -10.557 1.00 88.94 109 THR A N 1
ATOM 899 C CA . THR A 1 109 ? 20.838 14.272 -9.818 1.00 88.94 109 THR A CA 1
ATOM 900 C C . THR A 1 109 ? 20.180 15.473 -9.138 1.00 88.94 109 THR A C 1
ATOM 902 O O . THR A 1 109 ? 19.043 15.337 -8.690 1.00 88.94 109 THR A O 1
ATOM 905 N N . LYS A 1 110 ? 20.858 16.628 -9.039 1.00 87.00 110 LYS A N 1
ATOM 906 C CA . LYS A 1 110 ? 20.327 17.836 -8.381 1.00 87.00 110 LYS A CA 1
ATOM 907 C C . LYS A 1 110 ? 19.201 18.491 -9.177 1.00 87.00 110 LYS A C 1
ATOM 909 O O . LYS A 1 110 ? 18.368 19.178 -8.597 1.00 87.00 110 LYS A O 1
ATOM 914 N N . LEU A 1 111 ? 19.139 18.226 -10.481 1.00 88.62 111 LEU A N 1
ATOM 915 C CA . LEU A 1 111 ? 18.117 18.761 -11.383 1.00 88.62 111 LEU A CA 1
ATOM 916 C C . LEU A 1 111 ? 16.764 18.038 -11.275 1.00 88.62 111 LEU A C 1
ATOM 918 O O . LEU A 1 111 ? 15.790 18.463 -11.891 1.00 88.62 111 LEU A O 1
ATOM 922 N N . TYR A 1 112 ? 16.683 16.952 -10.500 1.00 91.75 112 TYR A N 1
ATOM 923 C CA . TYR A 1 112 ? 15.519 16.072 -10.464 1.00 91.75 112 TYR A CA 1
ATOM 924 C C . TYR A 1 112 ? 15.035 15.812 -9.039 1.00 91.75 112 TYR A C 1
ATOM 926 O O . TYR A 1 112 ? 15.812 15.696 -8.090 1.00 91.75 112 TYR A O 1
ATOM 934 N N . LYS A 1 113 ? 13.721 15.617 -8.895 1.00 93.81 113 LYS A N 1
ATOM 935 C CA . LYS A 1 113 ? 13.140 15.100 -7.652 1.00 93.81 113 LYS A CA 1
ATOM 936 C C . LYS A 1 113 ? 13.445 13.609 -7.521 1.00 93.81 113 LYS A C 1
ATOM 938 O O . LYS A 1 113 ? 13.194 12.831 -8.442 1.00 93.81 113 LYS A O 1
ATOM 943 N N . LYS A 1 114 ? 13.949 13.213 -6.353 1.00 94.31 114 LYS A N 1
ATOM 944 C CA . LYS A 1 114 ? 14.243 11.816 -6.018 1.00 94.31 114 LYS A CA 1
ATOM 945 C C . LYS A 1 114 ? 13.027 11.148 -5.394 1.00 94.31 114 LYS A C 1
ATOM 947 O O . LYS A 1 114 ? 12.336 11.755 -4.572 1.00 94.31 114 LYS A O 1
ATOM 952 N N . ILE A 1 115 ? 12.809 9.887 -5.744 1.00 95.69 115 ILE A N 1
ATOM 953 C CA . ILE A 1 115 ? 11.749 9.058 -5.175 1.00 95.69 115 ILE A CA 1
ATOM 954 C C . ILE A 1 115 ? 12.300 7.779 -4.543 1.00 95.69 115 ILE A C 1
ATOM 956 O O . ILE A 1 115 ? 13.373 7.290 -4.897 1.00 95.69 115 ILE A O 1
ATOM 960 N N . THR A 1 116 ? 11.537 7.233 -3.602 1.00 95.06 116 THR A N 1
ATOM 961 C CA . THR A 1 116 ? 11.734 5.901 -3.024 1.00 95.06 116 THR A CA 1
ATOM 962 C C . THR A 1 116 ? 10.397 5.165 -2.945 1.00 95.06 116 THR A C 1
ATOM 964 O O . THR A 1 116 ? 9.332 5.769 -3.094 1.00 95.06 116 THR A O 1
ATOM 967 N N . ILE A 1 117 ? 10.441 3.854 -2.717 1.00 95.88 117 ILE A N 1
ATOM 968 C CA . ILE A 1 117 ? 9.251 3.015 -2.570 1.00 95.88 117 ILE A CA 1
ATOM 969 C C . ILE A 1 117 ? 9.061 2.682 -1.094 1.00 95.88 117 ILE A C 1
ATOM 971 O O . ILE A 1 117 ? 9.948 2.109 -0.454 1.00 95.88 117 ILE A O 1
ATOM 975 N N . LYS A 1 118 ? 7.878 2.981 -0.561 1.00 95.12 118 LYS A N 1
ATOM 976 C CA . LYS A 1 118 ? 7.504 2.600 0.799 1.00 95.12 118 LYS A CA 1
ATOM 977 C C . LYS A 1 118 ? 7.247 1.103 0.909 1.00 95.12 118 LYS A C 1
ATOM 979 O O . LYS A 1 118 ? 6.728 0.464 -0.001 1.00 95.12 118 LYS A O 1
ATOM 984 N N . LEU A 1 119 ? 7.529 0.567 2.090 1.00 92.38 119 LEU A N 1
ATOM 985 C CA . LEU A 1 119 ? 7.145 -0.793 2.458 1.00 92.38 119 LEU A CA 1
ATOM 986 C C . LEU A 1 119 ? 5.622 -0.932 2.598 1.00 92.38 119 LEU A C 1
ATOM 988 O O . LEU A 1 119 ? 4.894 0.055 2.748 1.00 92.38 119 LEU A O 1
ATOM 992 N N . ASN A 1 120 ? 5.155 -2.179 2.640 1.00 90.81 120 ASN A N 1
ATOM 993 C CA . ASN A 1 120 ? 3.762 -2.564 2.856 1.00 90.81 120 ASN A CA 1
ATOM 994 C C . ASN A 1 120 ? 2.797 -1.983 1.807 1.00 90.81 120 ASN A C 1
ATOM 996 O O . ASN A 1 120 ? 1.693 -1.567 2.157 1.00 90.81 120 ASN A O 1
ATOM 1000 N N . PHE A 1 121 ? 3.222 -1.922 0.538 1.00 91.25 121 PHE A N 1
ATOM 1001 C CA . PHE A 1 121 ? 2.413 -1.447 -0.594 1.00 91.25 121 PHE A CA 1
ATOM 1002 C C . PHE A 1 121 ? 1.902 -0.010 -0.444 1.00 91.25 121 PHE A C 1
ATOM 1004 O O . PHE A 1 121 ? 0.859 0.356 -0.980 1.00 91.25 121 PHE A O 1
ATOM 1011 N N . LYS A 1 122 ? 2.636 0.832 0.291 1.00 93.00 122 LYS A N 1
ATOM 1012 C CA . LYS A 1 122 ? 2.279 2.244 0.503 1.00 93.00 122 LYS A CA 1
ATOM 1013 C C . LYS A 1 122 ? 2.696 3.160 -0.657 1.00 93.00 122 LYS A C 1
ATOM 1015 O O . LYS A 1 122 ? 2.617 4.380 -0.521 1.00 93.00 122 LYS A O 1
ATOM 1020 N N . GLY A 1 123 ? 3.130 2.581 -1.775 1.00 95.19 123 GLY A N 1
ATOM 1021 C CA . GLY A 1 123 ? 3.451 3.298 -3.003 1.00 95.19 123 GLY A CA 1
ATOM 1022 C C . GLY A 1 123 ? 4.759 4.084 -2.937 1.00 95.19 123 GLY A C 1
ATOM 1023 O O . GLY A 1 123 ? 5.683 3.743 -2.197 1.00 95.19 123 GLY A O 1
ATOM 1024 N N . ILE A 1 124 ? 4.828 5.133 -3.750 1.00 97.25 124 ILE A N 1
ATOM 1025 C CA . ILE A 1 124 ? 6.019 5.959 -3.957 1.00 97.25 124 ILE A CA 1
ATOM 1026 C C . ILE A 1 124 ? 5.965 7.188 -3.044 1.00 97.25 124 ILE A C 1
ATOM 1028 O O . ILE A 1 124 ? 4.889 7.742 -2.794 1.00 97.25 124 ILE A O 1
ATOM 1032 N N . GLU A 1 125 ? 7.121 7.641 -2.564 1.00 96.31 125 GLU A N 1
ATOM 1033 C CA . GLU A 1 125 ? 7.276 8.933 -1.895 1.00 96.31 125 GLU A CA 1
ATOM 1034 C C . GLU A 1 125 ? 8.485 9.717 -2.402 1.00 96.31 125 GLU A C 1
ATOM 1036 O O . GLU A 1 125 ? 9.477 9.141 -2.850 1.00 96.31 125 GLU A O 1
ATOM 1041 N N . PHE A 1 126 ? 8.408 11.044 -2.286 1.00 95.25 126 PHE A N 1
ATOM 1042 C CA . PHE A 1 126 ? 9.557 11.911 -2.509 1.00 95.25 126 PHE A CA 1
ATOM 1043 C C . PHE A 1 126 ? 10.546 11.799 -1.352 1.00 95.25 126 PHE A C 1
ATOM 1045 O O . PHE A 1 126 ? 10.164 11.784 -0.180 1.00 95.25 126 PHE A O 1
ATOM 1052 N N . VAL A 1 127 ? 11.829 11.760 -1.689 1.00 90.50 127 VAL A N 1
ATOM 1053 C CA . VAL A 1 127 ? 12.908 11.783 -0.705 1.00 90.50 127 VAL A CA 1
ATOM 1054 C C . VAL A 1 127 ? 13.160 13.236 -0.304 1.00 90.50 127 VAL A C 1
ATOM 1056 O O . VAL A 1 127 ? 13.692 14.014 -1.088 1.00 90.50 127 VAL A O 1
ATOM 1059 N N . ASN A 1 128 ? 12.793 13.596 0.927 1.00 77.81 128 ASN A N 1
ATOM 1060 C CA . ASN A 1 128 ? 12.935 14.961 1.460 1.00 77.81 128 ASN A CA 1
ATOM 1061 C C . ASN A 1 128 ? 14.272 15.207 2.188 1.00 77.81 128 ASN A C 1
ATOM 1063 O O . ASN A 1 128 ? 14.429 16.209 2.883 1.00 77.81 128 ASN A O 1
ATOM 1067 N N . THR A 1 129 ? 15.227 14.278 2.122 1.00 63.31 129 THR A N 1
ATOM 1068 C CA . THR A 1 129 ? 16.436 14.352 2.952 1.00 63.31 129 THR A CA 1
ATOM 1069 C C . THR A 1 129 ? 17.521 15.221 2.310 1.00 63.31 129 THR A C 1
ATOM 1071 O O . THR A 1 129 ? 17.951 14.958 1.194 1.00 63.31 129 THR A O 1
ATOM 1074 N N . ILE A 1 130 ? 18.033 16.187 3.083 1.00 53.41 130 ILE A N 1
ATOM 1075 C CA . ILE A 1 130 ? 19.220 17.022 2.787 1.00 53.41 130 ILE A CA 1
ATOM 1076 C C . ILE A 1 130 ? 20.530 16.205 2.878 1.00 53.41 130 ILE A C 1
ATOM 1078 O O . ILE A 1 130 ? 21.597 16.676 2.502 1.00 53.41 130 ILE A O 1
ATOM 1082 N N . ARG A 1 131 ? 20.479 14.959 3.378 1.00 49.25 131 ARG A N 1
ATOM 1083 C CA . ARG A 1 131 ? 21.652 14.082 3.475 1.00 49.25 131 ARG A CA 1
ATOM 1084 C C . ARG A 1 131 ? 22.098 13.660 2.077 1.00 49.25 131 ARG A C 1
ATOM 1086 O O . ARG A 1 131 ? 21.649 12.642 1.555 1.00 49.25 131 ARG A O 1
ATOM 1093 N N . GLU A 1 132 ? 23.034 14.420 1.522 1.00 52.72 132 GLU A N 1
ATOM 1094 C CA . GLU A 1 132 ? 23.935 13.984 0.460 1.00 52.72 132 GLU A CA 1
ATOM 1095 C C . GLU A 1 132 ? 24.860 12.890 1.015 1.00 52.72 132 GLU A C 1
ATOM 1097 O O . GLU A 1 132 ? 26.057 13.074 1.203 1.00 52.72 132 GLU A O 1
ATOM 1102 N N . MET A 1 133 ? 24.315 11.706 1.300 1.00 50.66 133 MET A N 1
ATOM 1103 C CA . MET A 1 133 ? 25.152 10.531 1.117 1.00 50.66 133 MET A CA 1
ATOM 1104 C C . MET A 1 133 ? 25.349 10.425 -0.389 1.00 50.66 133 MET A C 1
ATOM 1106 O O . MET A 1 133 ? 24.363 10.349 -1.127 1.00 50.66 133 MET A O 1
ATOM 1110 N N . ALA A 1 134 ? 26.601 10.495 -0.839 1.00 54.97 134 ALA A N 1
ATOM 1111 C CA . ALA A 1 134 ? 26.964 10.228 -2.220 1.00 54.97 134 ALA A CA 1
ATOM 1112 C C . ALA A 1 134 ? 26.562 8.783 -2.530 1.00 54.97 134 ALA A C 1
ATOM 1114 O O . ALA A 1 134 ? 27.315 7.840 -2.298 1.00 54.97 134 ALA A O 1
ATOM 1115 N N . ASP A 1 135 ? 25.319 8.595 -2.963 1.00 61.03 135 ASP A N 1
ATOM 1116 C CA . ASP A 1 135 ? 24.863 7.322 -3.476 1.00 61.03 135 ASP A CA 1
ATOM 1117 C C . ASP A 1 135 ? 25.640 7.103 -4.775 1.00 61.03 135 ASP A C 1
ATOM 1119 O O . ASP A 1 135 ? 25.358 7.719 -5.800 1.00 61.03 135 ASP A O 1
ATOM 1123 N N . THR A 1 136 ? 26.689 6.284 -4.696 1.00 72.19 136 THR A N 1
ATOM 1124 C CA . THR A 1 136 ? 27.598 5.978 -5.810 1.00 72.19 136 THR A CA 1
ATOM 1125 C C . THR A 1 136 ? 26.900 5.210 -6.930 1.00 72.19 136 THR A C 1
ATOM 1127 O O . THR A 1 136 ? 27.456 5.036 -8.016 1.00 72.19 136 THR A O 1
ATOM 1130 N N . ARG A 1 137 ? 25.672 4.738 -6.685 1.00 84.12 137 ARG A N 1
ATOM 1131 C CA . ARG A 1 137 ? 24.867 4.018 -7.666 1.00 84.12 137 ARG A CA 1
ATOM 1132 C C . ARG A 1 137 ? 24.339 4.984 -8.732 1.00 84.12 137 ARG A C 1
ATOM 1134 O O . ARG A 1 137 ? 23.929 6.098 -8.411 1.00 84.12 137 ARG A O 1
ATOM 1141 N N . PRO A 1 138 ? 24.267 4.554 -10.003 1.00 91.44 138 PRO A N 1
ATOM 1142 C CA . PRO A 1 138 ? 23.665 5.366 -11.049 1.00 91.44 138 PRO A CA 1
ATOM 1143 C C . PRO A 1 138 ? 22.173 5.589 -10.775 1.00 91.44 138 PRO A C 1
ATOM 1145 O O . PRO A 1 138 ? 21.469 4.686 -10.307 1.00 91.44 138 PRO A O 1
ATOM 1148 N N . PHE A 1 139 ? 21.708 6.795 -11.099 1.00 93.88 139 PHE A N 1
ATOM 1149 C CA . PHE A 1 139 ? 20.301 7.183 -11.084 1.00 93.88 139 PHE A CA 1
ATOM 1150 C C . PHE A 1 139 ? 19.745 7.202 -12.495 1.00 93.88 139 PHE A C 1
ATOM 1152 O O . PHE A 1 139 ? 20.467 7.463 -13.458 1.00 93.88 139 PHE A O 1
ATOM 1159 N N . TYR A 1 140 ? 18.447 6.953 -12.589 1.00 96.56 140 TYR A N 1
ATOM 1160 C CA . TYR A 1 140 ? 17.741 6.857 -13.852 1.00 96.56 140 TYR A CA 1
ATOM 1161 C C . TYR A 1 140 ? 16.373 7.523 -13.759 1.00 96.56 140 TYR A C 1
ATOM 1163 O O . TYR A 1 140 ? 15.733 7.460 -12.704 1.00 96.56 140 TYR A O 1
ATOM 1171 N N . ILE A 1 141 ? 15.925 8.106 -14.869 1.00 96.88 141 ILE A N 1
ATOM 1172 C CA . ILE A 1 141 ? 14.589 8.698 -14.987 1.00 96.88 141 ILE A CA 1
ATOM 1173 C C . ILE A 1 141 ? 13.535 7.594 -15.003 1.00 96.88 141 ILE A C 1
ATOM 1175 O O . ILE A 1 141 ? 13.702 6.579 -15.679 1.00 96.88 141 ILE A O 1
ATOM 1179 N N . ARG A 1 142 ? 12.452 7.798 -14.259 1.00 97.88 142 ARG A N 1
ATOM 1180 C CA . ARG A 1 142 ? 11.294 6.912 -14.166 1.00 97.88 142 ARG A CA 1
ATOM 1181 C C . ARG A 1 142 ? 10.131 7.522 -14.928 1.00 97.88 142 ARG A C 1
ATOM 1183 O O . ARG A 1 142 ? 9.882 8.722 -14.819 1.00 97.88 142 ARG A O 1
ATOM 1190 N N . ARG A 1 143 ? 9.444 6.697 -15.712 1.00 97.56 143 ARG A N 1
ATOM 1191 C CA . ARG A 1 143 ? 8.352 7.141 -16.583 1.00 97.56 143 ARG A CA 1
ATOM 1192 C C . ARG A 1 143 ? 7.012 6.606 -16.106 1.00 97.56 143 ARG A C 1
ATOM 1194 O O . ARG A 1 143 ? 6.941 5.513 -15.544 1.00 97.56 143 ARG A O 1
ATOM 1201 N N . LYS A 1 144 ? 5.949 7.378 -16.327 1.00 97.19 144 LYS A N 1
ATOM 1202 C CA . LYS A 1 144 ? 4.570 6.974 -16.032 1.00 97.19 144 LYS A CA 1
ATOM 1203 C C . LYS A 1 144 ? 4.268 5.586 -16.605 1.00 97.19 144 LYS A C 1
ATOM 1205 O O . LYS A 1 144 ? 4.547 5.304 -17.765 1.00 97.19 144 LYS A O 1
ATOM 1210 N N . GLY A 1 145 ? 3.622 4.748 -15.801 1.00 95.88 145 GLY A N 1
ATOM 1211 C CA . GLY A 1 145 ? 3.215 3.393 -16.170 1.00 95.88 145 GLY A CA 1
ATOM 1212 C C . GLY A 1 145 ? 4.262 2.320 -15.875 1.00 95.88 145 GLY A C 1
ATOM 1213 O O . GLY A 1 145 ? 3.903 1.144 -15.863 1.00 95.88 145 GLY A O 1
ATOM 1214 N N . GLU A 1 146 ? 5.507 2.695 -15.569 1.00 97.44 146 GLU A N 1
ATOM 1215 C CA . GLU A 1 146 ? 6.524 1.741 -15.125 1.00 97.44 146 GLU A CA 1
ATOM 1216 C C . GLU A 1 146 ? 6.148 1.124 -13.771 1.00 97.44 146 GLU A C 1
ATOM 1218 O O . GLU A 1 146 ? 5.743 1.825 -12.837 1.00 97.44 146 GLU A O 1
ATOM 1223 N N . ILE A 1 147 ? 6.337 -0.189 -13.639 1.00 97.38 147 ILE A N 1
ATOM 1224 C CA . ILE A 1 147 ? 6.345 -0.877 -12.349 1.00 97.38 147 ILE A CA 1
ATOM 1225 C C . ILE A 1 147 ? 7.761 -0.806 -11.789 1.00 97.38 147 ILE A C 1
ATOM 1227 O O . ILE A 1 147 ? 8.705 -1.311 -12.396 1.00 97.38 147 ILE A O 1
ATOM 1231 N N . ILE A 1 148 ? 7.902 -0.238 -10.596 1.00 97.31 148 ILE A N 1
ATOM 1232 C CA . ILE A 1 148 ? 9.174 -0.150 -9.886 1.00 97.31 148 ILE A CA 1
ATOM 1233 C C . ILE A 1 148 ? 9.185 -1.049 -8.650 1.00 97.31 148 ILE A C 1
ATOM 1235 O O . ILE A 1 148 ? 8.194 -1.151 -7.925 1.00 97.31 148 ILE A O 1
ATOM 1239 N N . VAL A 1 149 ? 10.316 -1.715 -8.407 1.00 95.75 149 VAL A N 1
ATOM 1240 C CA . VAL A 1 149 ? 10.475 -2.743 -7.368 1.00 95.75 149 VAL A CA 1
ATOM 1241 C C . VAL A 1 149 ? 11.763 -2.515 -6.587 1.00 95.75 149 VAL A C 1
ATOM 1243 O O . VAL A 1 149 ? 12.850 -2.445 -7.163 1.00 95.75 149 VAL A O 1
ATOM 1246 N N . GLY A 1 150 ? 11.673 -2.452 -5.259 1.00 94.44 150 GLY A N 1
ATOM 1247 C CA . GLY A 1 150 ? 12.855 -2.412 -4.401 1.00 94.44 150 GLY A CA 1
ATOM 1248 C C . GLY A 1 150 ? 13.533 -3.781 -4.350 1.00 94.44 150 GLY A C 1
ATOM 1249 O O . GLY A 1 150 ? 12.978 -4.710 -3.767 1.00 94.44 150 GLY A O 1
ATOM 1250 N N . LYS A 1 151 ? 14.751 -3.911 -4.896 1.00 90.06 151 LYS A N 1
ATOM 1251 C CA . LYS A 1 151 ? 15.443 -5.208 -5.056 1.00 90.06 151 LYS A CA 1
ATOM 1252 C C . LYS A 1 151 ? 15.567 -6.015 -3.756 1.00 90.06 151 LYS A C 1
ATOM 1254 O O . LYS A 1 151 ? 15.396 -7.226 -3.771 1.00 90.06 151 LYS A O 1
ATOM 1259 N N . GLN A 1 152 ? 15.863 -5.348 -2.640 1.00 88.38 152 GLN A N 1
ATOM 1260 C CA . GLN A 1 152 ? 16.039 -5.996 -1.330 1.00 88.38 152 GLN A CA 1
ATOM 1261 C C . GLN A 1 152 ? 14.732 -6.111 -0.534 1.00 88.38 152 GLN A C 1
ATOM 1263 O O . GLN A 1 152 ? 14.581 -7.010 0.282 1.00 88.38 152 GLN A O 1
ATOM 1268 N N . ASN A 1 153 ? 13.779 -5.210 -0.779 1.00 90.19 153 ASN A N 1
ATOM 1269 C CA . ASN A 1 153 ? 12.586 -5.047 0.053 1.00 90.19 153 ASN A CA 1
ATOM 1270 C C . ASN A 1 153 ? 11.298 -5.504 -0.639 1.00 90.19 153 ASN A C 1
ATOM 1272 O O . ASN A 1 153 ? 10.206 -5.242 -0.130 1.00 90.19 153 ASN A O 1
ATOM 1276 N N . TYR A 1 154 ? 11.394 -6.175 -1.790 1.00 89.06 154 TYR A N 1
ATOM 1277 C CA . TYR A 1 154 ? 10.231 -6.661 -2.530 1.00 89.06 154 TYR A CA 1
ATOM 1278 C C . TYR A 1 154 ? 9.306 -7.501 -1.637 1.00 89.06 154 TYR A C 1
ATOM 1280 O O . TYR A 1 154 ? 8.107 -7.232 -1.573 1.00 89.06 154 TYR A O 1
ATOM 1288 N N . PHE A 1 155 ? 9.869 -8.419 -0.843 1.00 87.50 155 PHE A N 1
ATOM 1289 C CA . PHE A 1 155 ? 9.096 -9.261 0.077 1.00 87.50 155 PHE A CA 1
ATOM 1290 C C . PHE A 1 155 ? 8.439 -8.498 1.238 1.00 87.50 155 PHE A C 1
ATOM 1292 O O . PHE A 1 155 ? 7.501 -8.991 1.857 1.00 87.50 155 PHE A O 1
ATOM 1299 N N . HIS A 1 156 ? 8.867 -7.262 1.490 1.00 89.25 156 HIS A N 1
ATOM 1300 C CA . HIS A 1 156 ? 8.232 -6.342 2.433 1.00 89.25 156 HIS A CA 1
ATOM 1301 C C . HIS A 1 156 ? 7.246 -5.385 1.741 1.00 89.25 156 HIS A C 1
ATOM 1303 O O . HIS A 1 156 ? 6.891 -4.346 2.296 1.00 89.25 156 HIS A O 1
ATOM 1309 N N . GLY A 1 157 ? 6.800 -5.711 0.522 1.00 90.69 157 GLY A N 1
ATOM 1310 C CA . GLY A 1 157 ? 5.820 -4.935 -0.237 1.00 90.69 157 GLY A CA 1
ATOM 1311 C C . GLY A 1 157 ? 6.389 -3.666 -0.869 1.00 90.69 157 GLY A C 1
ATOM 1312 O O . GLY A 1 157 ? 5.653 -2.696 -1.038 1.00 90.69 157 GLY A O 1
ATOM 1313 N N . SER A 1 158 ? 7.690 -3.646 -1.180 1.00 94.81 158 SER A N 1
ATOM 1314 C CA . SER A 1 158 ? 8.341 -2.549 -1.907 1.00 94.81 158 SER 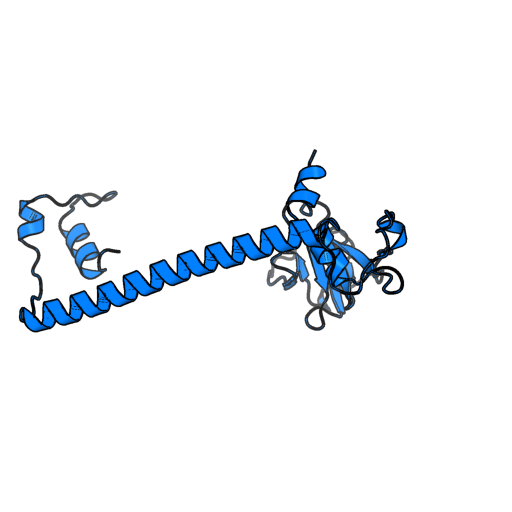A CA 1
ATOM 1315 C C . SER A 1 158 ? 8.136 -2.712 -3.418 1.00 94.81 158 SER A C 1
ATOM 1317 O O . SER A 1 158 ? 9.025 -3.159 -4.146 1.00 94.81 158 SER A O 1
ATOM 1319 N N . ILE A 1 159 ? 6.930 -2.382 -3.878 1.00 95.75 159 ILE A N 1
ATOM 1320 C CA . ILE A 1 159 ? 6.531 -2.374 -5.290 1.00 95.75 159 ILE A CA 1
ATOM 1321 C C . ILE A 1 159 ? 5.481 -1.279 -5.529 1.00 95.75 159 ILE A C 1
ATOM 1323 O O . ILE A 1 159 ? 4.630 -1.044 -4.669 1.00 95.75 159 ILE A O 1
ATOM 1327 N N . ALA A 1 160 ? 5.543 -0.595 -6.672 1.00 97.12 160 ALA A N 1
ATOM 1328 C CA . ALA A 1 160 ? 4.577 0.438 -7.048 1.00 97.12 160 ALA A CA 1
ATOM 1329 C C . ALA A 1 160 ? 4.533 0.671 -8.567 1.00 97.12 160 ALA A C 1
ATOM 1331 O O . ALA A 1 160 ? 5.443 0.261 -9.281 1.00 97.12 160 ALA A O 1
ATOM 1332 N N . ILE A 1 161 ? 3.497 1.372 -9.039 1.00 97.44 161 ILE A N 1
ATOM 1333 C CA . ILE A 1 161 ? 3.439 1.953 -10.389 1.00 97.44 161 ILE A CA 1
ATOM 1334 C C . ILE A 1 161 ? 3.789 3.440 -10.296 1.00 97.44 161 ILE A C 1
ATOM 1336 O O . ILE A 1 161 ? 3.328 4.129 -9.384 1.00 97.44 161 ILE A O 1
ATOM 1340 N N . VAL A 1 162 ? 4.583 3.928 -11.245 1.00 97.94 162 VAL A N 1
ATOM 1341 C CA . VAL A 1 162 ? 4.843 5.358 -11.441 1.00 97.94 162 VAL A CA 1
ATOM 1342 C C . VAL A 1 162 ? 3.599 5.993 -12.063 1.00 97.94 162 VAL A C 1
ATOM 1344 O O . VAL A 1 162 ? 3.214 5.656 -13.182 1.00 97.94 162 VAL A O 1
ATOM 1347 N N . ASP A 1 163 ? 2.938 6.884 -11.334 1.00 97.00 163 ASP A N 1
ATOM 1348 C CA . ASP A 1 163 ? 1.790 7.652 -11.822 1.00 97.00 163 ASP A CA 1
ATOM 1349 C C . ASP A 1 163 ? 2.223 9.039 -12.338 1.00 97.00 163 ASP A C 1
ATOM 1351 O O . ASP A 1 163 ? 3.409 9.374 -12.346 1.00 97.00 163 ASP A O 1
ATOM 1355 N N . ASP A 1 164 ? 1.256 9.860 -12.757 1.00 97.62 164 ASP A N 1
ATOM 1356 C CA . ASP A 1 164 ? 1.496 11.223 -13.253 1.00 97.62 164 ASP A CA 1
ATOM 1357 C C . ASP A 1 164 ? 2.261 12.113 -12.262 1.00 97.62 164 ASP A C 1
ATOM 1359 O O . ASP A 1 164 ? 3.009 13.000 -12.664 1.00 97.62 164 ASP A O 1
ATOM 1363 N N . LYS A 1 165 ? 2.109 11.877 -10.955 1.00 97.62 165 LYS A N 1
ATOM 1364 C CA . LYS A 1 165 ? 2.783 12.671 -9.921 1.00 97.62 165 LYS A CA 1
ATOM 1365 C C . LYS A 1 165 ? 4.285 12.388 -9.880 1.00 97.62 165 LYS A C 1
ATOM 1367 O O . LYS A 1 165 ? 5.054 13.253 -9.452 1.00 97.62 165 LYS A O 1
ATOM 1372 N N . TYR A 1 166 ? 4.690 11.183 -10.266 1.00 97.75 166 TYR A N 1
ATOM 1373 C CA . TYR A 1 166 ? 6.075 10.723 -10.201 1.00 97.75 166 TYR A CA 1
ATOM 1374 C C . TYR A 1 166 ? 6.735 10.578 -11.578 1.00 97.75 166 TYR A C 1
ATOM 1376 O O . TYR A 1 166 ? 7.893 10.161 -11.647 1.00 97.75 166 TYR A O 1
ATOM 1384 N N . ASP A 1 167 ? 6.050 10.943 -12.661 1.00 97.94 167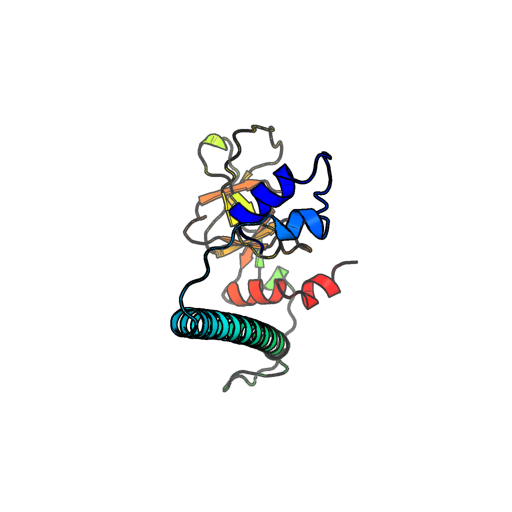 ASP A N 1
ATOM 1385 C CA . ASP A 1 167 ? 6.633 10.935 -14.001 1.00 97.94 167 ASP A CA 1
ATOM 1386 C C . ASP A 1 167 ? 7.827 11.899 -14.103 1.00 97.94 167 ASP A C 1
ATOM 1388 O O . ASP A 1 167 ? 7.814 13.008 -13.567 1.00 97.94 167 ASP A O 1
ATOM 1392 N N . GLY A 1 168 ? 8.904 11.448 -14.747 1.00 97.00 168 GLY A N 1
ATOM 1393 C CA . GLY A 1 168 ? 10.144 12.213 -14.890 1.00 97.00 168 GLY A CA 1
ATOM 1394 C C . GLY A 1 168 ? 10.993 12.317 -13.616 1.00 97.00 168 GLY A C 1
ATOM 1395 O O . GLY A 1 168 ? 12.034 12.973 -13.626 1.00 97.00 168 GLY A O 1
ATOM 1396 N N . THR A 1 169 ? 10.590 11.683 -12.511 1.00 96.88 169 THR A N 1
ATOM 1397 C CA . THR A 1 169 ? 11.403 11.627 -11.282 1.00 96.88 169 THR A CA 1
ATOM 1398 C C . THR A 1 169 ? 12.520 10.592 -11.391 1.00 96.88 169 THR A C 1
ATOM 1400 O O . THR A 1 169 ? 12.576 9.819 -12.346 1.00 96.88 169 THR A O 1
ATOM 1403 N N . ILE A 1 170 ? 13.438 10.571 -10.421 1.00 95.81 170 ILE A N 1
ATOM 1404 C CA . ILE A 1 170 ? 14.608 9.687 -10.469 1.00 95.81 170 ILE A CA 1
ATOM 1405 C C . ILE A 1 170 ? 14.708 8.772 -9.251 1.00 95.81 170 ILE A C 1
ATOM 1407 O O . ILE A 1 170 ? 14.393 9.153 -8.120 1.00 95.81 170 ILE A O 1
ATOM 1411 N N . CYS A 1 171 ? 15.243 7.574 -9.468 1.00 94.38 171 CYS A N 1
ATOM 1412 C CA . CYS A 1 171 ? 15.695 6.681 -8.405 1.00 94.38 171 CYS A CA 1
ATOM 1413 C C . CYS A 1 171 ? 16.997 5.979 -8.804 1.00 94.38 171 CYS A C 1
ATOM 1415 O O . CYS A 1 171 ? 17.329 5.886 -9.990 1.00 94.38 171 CYS A O 1
ATOM 1417 N N . SER A 1 172 ? 17.753 5.498 -7.815 1.00 92.88 172 SER A N 1
ATOM 1418 C CA . SER A 1 172 ? 18.969 4.728 -8.078 1.00 92.88 172 SER A CA 1
ATOM 1419 C C . SER A 1 172 ? 18.640 3.325 -8.587 1.00 92.88 172 SER A C 1
ATOM 1421 O O . SER A 1 172 ? 17.532 2.822 -8.395 1.00 92.88 172 SER A O 1
ATOM 1423 N N . ASN A 1 173 ? 19.627 2.652 -9.181 1.00 91.06 173 ASN A N 1
ATOM 1424 C CA . ASN A 1 173 ? 19.489 1.282 -9.697 1.00 91.06 173 ASN A CA 1
ATOM 1425 C C . ASN A 1 173 ? 19.151 0.209 -8.636 1.00 91.06 173 ASN A C 1
ATOM 1427 O O . ASN A 1 173 ? 18.981 -0.964 -8.957 1.00 91.06 173 ASN A O 1
ATOM 1431 N N . ALA A 1 174 ? 19.107 0.569 -7.349 1.00 91.38 174 ALA A N 1
ATOM 1432 C CA . ALA A 1 174 ? 18.622 -0.327 -6.297 1.00 91.38 174 ALA A CA 1
ATOM 1433 C C . ALA A 1 174 ? 17.106 -0.569 -6.384 1.00 91.38 174 ALA A C 1
ATOM 1435 O O . ALA A 1 174 ? 16.601 -1.571 -5.867 1.00 91.38 174 ALA A O 1
ATOM 1436 N N . ILE A 1 175 ? 16.400 0.352 -7.038 1.00 95.19 175 ILE A N 1
ATOM 1437 C CA . ILE A 1 175 ? 15.010 0.210 -7.433 1.00 95.19 175 ILE A CA 1
ATOM 1438 C C . ILE A 1 175 ? 15.007 -0.190 -8.908 1.00 95.19 175 ILE A C 1
ATOM 1440 O O . ILE A 1 175 ? 15.408 0.580 -9.779 1.00 95.19 175 ILE A O 1
ATOM 1444 N N . MET A 1 176 ? 14.584 -1.424 -9.167 1.00 95.38 176 MET A N 1
ATOM 1445 C CA . MET A 1 176 ? 14.405 -1.942 -10.518 1.00 95.38 176 MET A CA 1
ATOM 1446 C C . MET A 1 176 ? 13.161 -1.310 -11.138 1.00 95.38 176 MET A C 1
ATOM 1448 O O . MET A 1 176 ? 12.212 -1.005 -10.418 1.00 95.38 176 MET A O 1
ATOM 1452 N N . SER A 1 177 ? 13.155 -1.147 -12.459 1.00 96.44 177 SER A N 1
ATOM 1453 C CA . SER A 1 177 ? 11.998 -0.656 -13.207 1.00 96.44 177 SER A CA 1
ATOM 1454 C C . SER A 1 177 ? 11.673 -1.589 -14.365 1.00 96.44 177 SER A C 1
ATOM 1456 O O . SER A 1 177 ? 12.579 -2.118 -15.016 1.00 96.44 177 SER A O 1
ATOM 1458 N N . PHE A 1 178 ? 10.381 -1.764 -14.617 1.00 97.25 178 PHE A N 1
ATOM 1459 C CA . PHE A 1 178 ? 9.830 -2.621 -15.651 1.00 97.25 178 PHE A CA 1
ATOM 1460 C C . PHE A 1 178 ? 8.703 -1.902 -16.384 1.00 97.25 178 PHE A C 1
ATOM 1462 O O . PHE A 1 178 ? 7.802 -1.345 -15.757 1.00 97.25 178 PHE A O 1
ATOM 1469 N N . GLN A 1 179 ? 8.724 -1.970 -17.709 1.00 97.12 179 GLN A N 1
ATOM 1470 C CA . GLN A 1 179 ? 7.599 -1.558 -18.537 1.00 97.12 179 GLN A CA 1
ATOM 1471 C C . GLN A 1 179 ? 6.702 -2.771 -18.783 1.00 97.12 179 GLN A C 1
ATOM 1473 O O . GLN A 1 179 ? 7.187 -3.834 -19.170 1.00 97.12 179 GLN A O 1
ATOM 1478 N N . VAL A 1 180 ? 5.398 -2.627 -18.557 1.00 96.38 180 VAL A N 1
ATOM 1479 C CA . VAL A 1 180 ? 4.432 -3.696 -18.840 1.00 96.38 180 VAL A CA 1
ATOM 1480 C C . VAL A 1 180 ? 4.065 -3.661 -20.319 1.00 96.38 180 VAL A C 1
ATOM 1482 O O . VAL A 1 180 ? 3.835 -2.587 -20.881 1.00 96.38 180 VAL A O 1
ATOM 1485 N N . ARG A 1 181 ? 4.027 -4.842 -20.935 1.00 95.56 181 ARG A N 1
ATOM 1486 C CA . ARG A 1 181 ? 3.529 -5.066 -22.290 1.00 95.56 181 ARG A CA 1
ATOM 1487 C C . ARG A 1 181 ? 2.008 -5.183 -22.239 1.00 95.56 181 ARG A C 1
ATOM 1489 O O . ARG A 1 181 ? 1.465 -6.261 -21.988 1.00 95.56 181 ARG A O 1
ATOM 1496 N N . GLU A 1 182 ? 1.336 -4.048 -22.399 1.00 91.50 182 GLU A N 1
ATOM 1497 C CA . GLU A 1 182 ? -0.122 -3.919 -22.249 1.00 91.50 182 GLU A CA 1
ATOM 1498 C C . GLU A 1 182 ? -0.898 -4.778 -23.267 1.00 91.50 182 GLU A C 1
ATOM 1500 O O . GLU A 1 182 ? -2.061 -5.096 -23.042 1.00 91.50 182 GLU A O 1
ATOM 1505 N N . GLU A 1 183 ? -0.257 -5.222 -24.356 1.00 93.00 183 GLU A N 1
ATOM 1506 C CA . GLU A 1 183 ? -0.835 -6.187 -25.294 1.00 93.00 183 GLU A CA 1
ATOM 1507 C C . GLU A 1 183 ? -1.045 -7.587 -24.681 1.00 93.00 183 GLU A C 1
ATOM 1509 O O . GLU A 1 183 ? -1.876 -8.355 -25.169 1.00 93.00 183 GLU A O 1
ATOM 1514 N N . TYR A 1 184 ? -0.325 -7.916 -23.602 1.00 91.75 184 TYR A N 1
ATOM 1515 C CA . TYR A 1 184 ? -0.420 -9.205 -22.910 1.00 91.75 184 TYR A CA 1
ATOM 1516 C C . TYR A 1 184 ? -1.026 -9.104 -21.510 1.00 91.75 184 TYR A C 1
ATOM 1518 O O . TYR A 1 184 ? -1.639 -10.068 -21.046 1.00 91.75 184 TYR A O 1
ATOM 1526 N N . CYS A 1 185 ? -0.818 -7.993 -20.800 1.00 93.88 185 CYS A N 1
ATOM 1527 C CA . CYS A 1 185 ? -1.209 -7.878 -19.399 1.00 93.88 185 CYS A CA 1
ATOM 1528 C C . CYS A 1 185 ? -1.466 -6.426 -18.995 1.00 93.88 185 CYS A C 1
ATOM 1530 O O . CYS A 1 185 ? -0.616 -5.570 -19.214 1.00 93.88 185 CYS A O 1
ATOM 1532 N N . ASP A 1 186 ? -2.591 -6.178 -18.323 1.00 94.81 186 ASP A N 1
ATOM 1533 C CA . ASP A 1 186 ? -2.854 -4.885 -17.692 1.00 94.81 186 ASP A CA 1
ATOM 1534 C C . ASP A 1 186 ? -1.891 -4.655 -16.513 1.00 94.81 186 ASP A C 1
ATOM 1536 O O . ASP A 1 186 ? -1.737 -5.501 -15.621 1.00 94.81 186 ASP A O 1
ATOM 1540 N N . LYS A 1 187 ? -1.252 -3.481 -16.475 1.00 94.94 187 LYS A N 1
ATOM 1541 C CA . LYS A 1 187 ? -0.279 -3.140 -15.423 1.00 94.94 187 LYS A CA 1
ATOM 1542 C C . LYS A 1 187 ? -0.846 -3.171 -14.002 1.00 94.94 187 LYS A C 1
ATOM 1544 O O . LYS A 1 187 ? -0.126 -3.548 -13.074 1.00 94.94 187 LYS A O 1
ATOM 1549 N N . TYR A 1 188 ? -2.110 -2.795 -13.798 1.00 94.31 188 TYR A N 1
ATOM 1550 C CA . TYR A 1 188 ? -2.721 -2.787 -12.468 1.00 94.31 188 TYR A CA 1
ATOM 1551 C C . TYR A 1 188 ? -3.061 -4.199 -12.014 1.00 94.31 188 TYR A C 1
ATOM 1553 O O . TYR A 1 188 ? -2.831 -4.533 -10.850 1.00 94.31 188 TYR A O 1
ATOM 1561 N N . PHE A 1 189 ? -3.538 -5.042 -12.929 1.00 93.81 189 PHE A N 1
ATOM 1562 C CA . PHE A 1 189 ? -3.699 -6.468 -12.688 1.00 93.81 189 PHE A CA 1
ATOM 1563 C C . PHE A 1 189 ? -2.363 -7.102 -12.295 1.00 93.81 189 PHE A C 1
ATOM 1565 O O . PHE A 1 189 ? -2.292 -7.756 -11.253 1.00 93.81 189 PHE A O 1
ATOM 1572 N N . LEU A 1 190 ? -1.291 -6.853 -13.058 1.00 94.19 190 LEU A N 1
ATOM 1573 C CA . LEU A 1 190 ? 0.036 -7.387 -12.754 1.00 94.19 190 LEU A CA 1
ATOM 1574 C C . LEU A 1 190 ? 0.538 -6.915 -11.385 1.00 94.19 190 LEU A C 1
ATOM 1576 O O . LEU A 1 190 ? 0.965 -7.736 -10.572 1.00 94.19 190 LEU A O 1
ATOM 1580 N N . LEU A 1 191 ? 0.443 -5.613 -11.092 1.00 93.69 191 LEU A N 1
ATOM 1581 C CA . LEU A 1 191 ? 0.805 -5.067 -9.783 1.00 93.69 191 LEU A CA 1
ATOM 1582 C C . LEU A 1 191 ? 0.005 -5.745 -8.667 1.00 93.69 191 LEU A C 1
ATOM 1584 O O . LEU A 1 191 ? 0.583 -6.165 -7.664 1.00 93.69 191 LEU A O 1
ATOM 1588 N N . PHE A 1 192 ? -1.314 -5.860 -8.824 1.00 91.00 192 PHE A N 1
ATOM 1589 C CA . PHE A 1 192 ? -2.190 -6.439 -7.813 1.00 91.00 192 PHE A CA 1
ATOM 1590 C C . PHE A 1 192 ? -1.900 -7.928 -7.600 1.00 91.00 192 PHE A C 1
ATOM 1592 O O . PHE A 1 192 ? -1.877 -8.376 -6.454 1.00 91.00 192 PHE A O 1
ATOM 1599 N N . TYR A 1 193 ? -1.605 -8.673 -8.667 1.00 90.81 193 TYR A N 1
ATOM 1600 C CA . TYR A 1 193 ? -1.203 -10.077 -8.613 1.00 90.81 193 TYR A CA 1
ATOM 1601 C C . TYR A 1 193 ? 0.139 -10.261 -7.885 1.00 90.81 193 TYR A C 1
ATOM 1603 O O . TYR A 1 193 ? 0.233 -11.048 -6.942 1.00 90.81 193 TYR A O 1
ATOM 1611 N N . LEU A 1 194 ? 1.156 -9.467 -8.241 1.00 89.50 194 LEU A N 1
ATOM 1612 C CA . LEU A 1 194 ? 2.479 -9.492 -7.600 1.00 89.50 194 LEU A CA 1
ATOM 1613 C C . LEU A 1 194 ? 2.466 -8.987 -6.149 1.00 89.50 194 LEU A C 1
ATOM 1615 O O . LEU A 1 194 ? 3.406 -9.262 -5.403 1.00 89.50 194 LEU A O 1
ATOM 1619 N N . SER A 1 195 ? 1.424 -8.252 -5.756 1.00 86.25 195 SER A N 1
ATOM 1620 C CA . SER A 1 195 ? 1.259 -7.681 -4.414 1.00 86.25 195 SER A CA 1
ATOM 1621 C C . SER A 1 195 ? 0.458 -8.568 -3.457 1.00 86.25 195 SER A C 1
ATOM 1623 O O . SER A 1 195 ? 0.226 -8.185 -2.310 1.00 86.25 195 SER A O 1
ATOM 1625 N N . GLN A 1 196 ? 0.015 -9.753 -3.882 1.00 83.00 196 GLN A N 1
ATOM 1626 C CA . GLN A 1 196 ? -0.681 -10.660 -2.973 1.00 83.00 196 GLN A CA 1
ATOM 1627 C C . GLN A 1 196 ? 0.286 -11.251 -1.949 1.00 83.00 196 GLN A C 1
ATOM 1629 O O . GLN A 1 196 ? 1.344 -11.778 -2.293 1.00 83.00 196 GLN A O 1
ATOM 1634 N N . THR A 1 197 ? -0.111 -11.240 -0.676 1.00 67.50 197 THR A N 1
ATOM 1635 C CA . THR A 1 197 ? 0.688 -11.819 0.414 1.00 67.50 197 THR A CA 1
ATOM 1636 C C . THR A 1 197 ? 0.993 -13.293 0.188 1.00 67.50 197 THR A C 1
ATOM 1638 O O . THR A 1 197 ? 2.071 -13.745 0.550 1.00 67.50 197 THR A O 1
ATOM 1641 N N . ASP A 1 198 ? 0.071 -14.032 -0.429 1.00 68.38 198 ASP A N 1
ATOM 1642 C CA . ASP A 1 198 ? 0.247 -15.459 -0.705 1.00 68.38 198 ASP A CA 1
ATOM 1643 C C . ASP A 1 198 ? 1.297 -15.673 -1.810 1.00 68.38 198 ASP A C 1
ATOM 1645 O O . ASP A 1 198 ? 2.093 -16.607 -1.735 1.00 68.38 198 ASP A O 1
ATOM 1649 N N . TYR A 1 199 ? 1.360 -14.767 -2.795 1.00 61.69 199 TYR A N 1
ATOM 1650 C CA . TYR A 1 199 ? 2.386 -14.773 -3.842 1.00 61.69 199 TYR A CA 1
ATOM 1651 C C . TYR A 1 199 ? 3.772 -14.437 -3.274 1.00 61.69 199 TYR A C 1
ATOM 1653 O O . TYR A 1 199 ? 4.751 -15.117 -3.578 1.00 61.69 199 TYR A O 1
ATOM 1661 N N . ILE A 1 200 ? 3.843 -13.432 -2.396 1.00 70.44 200 ILE A N 1
ATOM 1662 C CA . ILE A 1 200 ? 5.087 -13.023 -1.737 1.00 70.44 200 ILE A CA 1
ATOM 1663 C C . ILE A 1 200 ? 5.602 -14.115 -0.787 1.00 70.44 200 ILE A C 1
ATOM 1665 O O . ILE A 1 200 ? 6.776 -14.471 -0.856 1.00 70.44 200 ILE A O 1
ATOM 1669 N N . LYS A 1 201 ? 4.732 -14.695 0.053 1.00 61.91 201 LYS A N 1
ATOM 1670 C CA . LYS A 1 201 ? 5.106 -15.739 1.025 1.00 61.91 201 LYS A CA 1
ATOM 1671 C C . LYS A 1 201 ? 5.514 -17.060 0.376 1.00 61.91 201 LYS A C 1
ATOM 1673 O O . LYS A 1 201 ? 6.390 -17.734 0.897 1.00 61.91 201 LYS A O 1
ATOM 1678 N N . LYS A 1 202 ? 4.921 -17.438 -0.764 1.00 58.66 202 LYS A N 1
ATOM 1679 C CA . LYS A 1 202 ? 5.340 -18.643 -1.507 1.00 58.66 202 LYS A CA 1
ATOM 1680 C C . LYS A 1 202 ? 6.765 -18.549 -2.061 1.00 58.66 202 LYS A C 1
ATOM 1682 O O . LYS A 1 202 ? 7.338 -19.578 -2.398 1.00 58.66 202 LYS A O 1
ATOM 1687 N N . LYS A 1 203 ? 7.307 -17.335 -2.209 1.00 55.00 203 LYS A N 1
ATOM 1688 C CA . LYS A 1 203 ? 8.625 -17.081 -2.808 1.00 55.00 203 LYS A CA 1
ATOM 1689 C C . LYS A 1 203 ? 9.668 -16.552 -1.820 1.00 55.00 203 LYS A 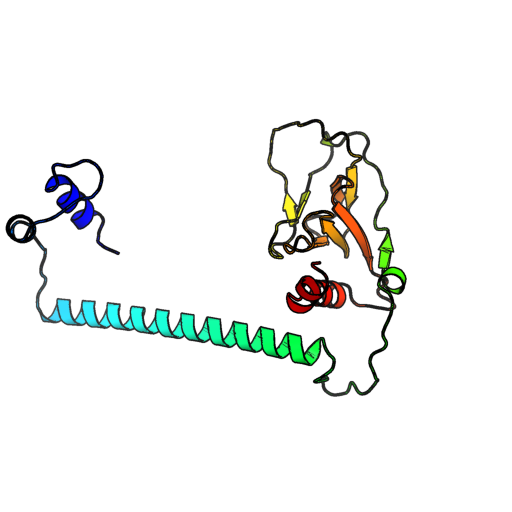C 1
ATOM 1691 O O . LYS A 1 203 ? 10.815 -16.380 -2.223 1.00 55.00 203 LYS A O 1
ATOM 1696 N N . SER A 1 204 ? 9.294 -16.287 -0.567 1.00 54.81 204 SER A N 1
ATOM 1697 C CA . SER A 1 204 ? 10.246 -16.020 0.512 1.00 54.81 204 SER A CA 1
ATOM 1698 C C . SER A 1 204 ? 10.806 -17.357 0.999 1.00 54.81 204 SER A C 1
ATOM 1700 O O . SER A 1 204 ? 10.138 -18.048 1.769 1.00 54.81 204 SER A O 1
ATOM 1702 N N . PHE A 1 205 ? 11.971 -17.734 0.481 1.00 43.16 205 PHE A N 1
ATOM 1703 C CA . PHE A 1 205 ? 12.802 -18.804 1.030 1.00 43.16 205 PHE A CA 1
ATOM 1704 C C . PHE A 1 205 ? 13.690 -18.244 2.140 1.00 43.16 205 PHE A C 1
ATOM 1706 O O . PHE A 1 205 ? 14.199 -17.114 1.950 1.00 43.16 205 PHE A O 1
#

Organism: NCBI:txid2681861

Sequence (205 aa):
MLSKYFYKQAQACSMRTKMPKINRKELGTFKVIIPEIEEQEKINMCLETYDRIIQLLDKKLEDVRQKKKWLAQNLLTGNRRLLGFHSAWKEVFIKDVVSEGSKERVADTKLYKKITIKLNFKGIEFVNTIREMADTRPFYIRRKGEIIVGKQNYFHGSIAIVDDKYDGTICSNAIMSFQVREEYCDKYFLLFYLSQTDYIKKKSF

pLDDT: mean 87.42, std 12.57, range [43.16, 98.12]

Secondary structure (DSSP, 8-state):
---HHHHHHHHHH--SSSS----HHHHTT-------HHHHHHHHHHHHHHHHHHHHHHHHHHHHHHHHHHHHHHHTTSSS--TT--SPP----HHHHEEE----EES-GGGS-BEEE-STT--EEE----------SPEEE--TT-EEEETTTGGGT-EEE--TTTTT-EEETTEEEEEE-TTT--HHHHHHHHT-HHHHHHH--

Radius of gyration: 27.35 Å; chains: 1; bounding box: 59×40×76 Å

InterPro domains:
  IPR000055 Type I restriction modification DNA specificity domain [PF01420] (5-64)
  IPR044946 Type I restriction modification DNA specificity domain superfamily [G3DSA:3.90.220.20] (1-79)
  IPR044946 Type I restriction modification DNA specificity domain superfamily [G3DSA:3.90.220.20] (84-204)
  IPR052021 Type I restriction system S subunit [PTHR30408] (4-202)